Protein AF-A0A2Z5EKT7-F1 (afdb_monomer_lite)

Foldseek 3Di:
DDDDDDDDDDDDDDDDDDDDDDDDDDDDDDDDDPPVVVVVVVVVVCVVVVDDDDDPPDPPCPPVPDPLLSCLLVCVVVLCVVVVVPDLDQDDPVSLVVSCVVSVHDSVSNRVSSCCNSCVDPDPQQQQDDPVSPDGNVNPDDDPDDDPVVVVVVVVVVVVVVVLLVVLLVPDDPLLSVLQCQQPVDPHRDDLVVVCVVVVHDSVVSVVSPVVSVVSSVVSSVVVVVVPDDPVVVPDD

pLDDT: mean 71.63, std 21.2, range [29.28, 94.56]

Structure (mmCIF, N/CA/C/O backbone):
data_AF-A0A2Z5EKT7-F1
#
_entry.id   AF-A0A2Z5EKT7-F1
#
loop_
_atom_site.group_PDB
_atom_site.id
_atom_site.type_symbol
_atom_site.label_atom_id
_atom_site.label_alt_id
_atom_site.label_comp_id
_atom_site.label_asym_id
_atom_site.label_entity_id
_atom_site.label_seq_id
_atom_site.pdbx_PDB_ins_code
_atom_site.Cartn_x
_atom_site.Cartn_y
_atom_site.Cartn_z
_atom_site.occupancy
_atom_site.B_iso_or_equiv
_atom_site.auth_seq_id
_atom_site.auth_comp_id
_atom_site.auth_asym_id
_atom_site.auth_atom_id
_atom_site.pdbx_PDB_model_num
ATOM 1 N N . MET A 1 1 ? -60.872 -14.009 -12.672 1.00 36.66 1 MET A N 1
ATOM 2 C CA . MET A 1 1 ? -60.728 -13.284 -13.953 1.00 36.66 1 MET A CA 1
ATOM 3 C C . MET A 1 1 ? -60.310 -11.850 -13.651 1.00 36.66 1 MET A C 1
ATOM 5 O O . MET A 1 1 ? -60.837 -11.269 -12.715 1.00 36.66 1 MET A O 1
ATOM 9 N N . ARG A 1 2 ? -59.301 -11.373 -14.392 1.00 29.28 2 ARG A N 1
ATOM 10 C CA . ARG A 1 2 ? -58.733 -10.007 -14.492 1.00 29.28 2 ARG A CA 1
ATOM 11 C C . ARG A 1 2 ? -59.817 -8.910 -14.524 1.00 29.28 2 ARG A C 1
ATOM 13 O O . ARG A 1 2 ? -60.915 -9.211 -14.961 1.00 29.28 2 ARG A O 1
ATOM 20 N N . CYS A 1 3 ? -59.616 -7.633 -14.204 1.00 31.16 3 CYS A N 1
ATOM 21 C CA . CYS A 1 3 ? -58.498 -6.799 -13.753 1.00 31.16 3 CYS A CA 1
ATOM 22 C C . CYS A 1 3 ? -59.142 -5.471 -13.294 1.00 31.16 3 CYS A C 1
ATOM 24 O O . CYS A 1 3 ? -60.074 -4.999 -13.941 1.00 31.16 3 CYS A O 1
ATOM 26 N N . LEU A 1 4 ? -58.635 -4.863 -12.222 1.00 31.69 4 LEU A N 1
ATOM 27 C CA . LEU A 1 4 ? -58.894 -3.464 -11.871 1.00 31.69 4 LEU A CA 1
ATOM 28 C C . LEU A 1 4 ? -57.783 -2.604 -12.477 1.00 31.69 4 LEU A C 1
ATOM 30 O O . LEU A 1 4 ? -56.623 -2.932 -12.250 1.00 31.69 4 LEU A O 1
ATOM 34 N N . THR A 1 5 ? -58.129 -1.499 -13.141 1.00 36.97 5 THR A N 1
ATOM 35 C CA . THR A 1 5 ? -57.487 -0.192 -12.909 1.00 36.97 5 THR A CA 1
ATOM 36 C C . THR A 1 5 ? -58.349 0.967 -13.422 1.00 36.97 5 THR A C 1
ATOM 38 O O . THR A 1 5 ? -59.062 0.871 -14.417 1.00 36.97 5 THR A O 1
ATOM 41 N N . SER A 1 6 ? -58.276 2.039 -12.635 1.00 36.00 6 SER A N 1
ATOM 42 C CA . SER A 1 6 ? -59.064 3.274 -12.595 1.00 36.00 6 SER A CA 1
ATOM 43 C C . SER A 1 6 ? -58.645 4.318 -13.652 1.00 36.00 6 SER A C 1
ATOM 45 O O . SER A 1 6 ? -57.528 4.228 -14.166 1.00 36.00 6 SER A O 1
ATOM 47 N N . PRO A 1 7 ? -59.484 5.343 -13.932 1.00 41.62 7 PRO A N 1
ATOM 48 C CA . PR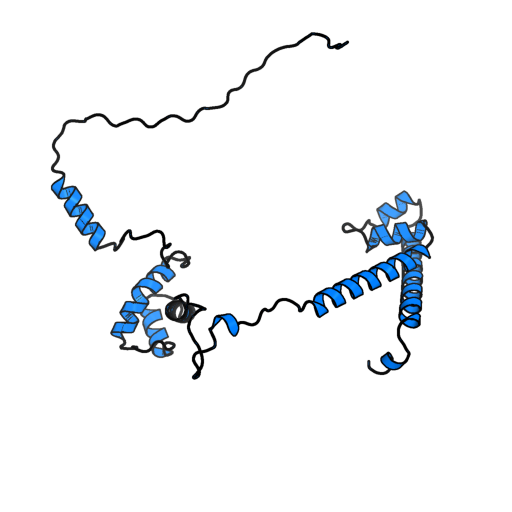O A 1 7 ? -59.204 6.422 -14.881 1.00 41.62 7 PRO A CA 1
ATOM 49 C C . PRO A 1 7 ? -58.764 7.747 -14.216 1.00 41.62 7 PRO A C 1
ATOM 51 O O . PRO A 1 7 ? -58.963 7.948 -13.021 1.00 41.62 7 PRO A O 1
ATOM 54 N N . GLY A 1 8 ? -58.263 8.670 -15.054 1.00 33.41 8 GLY A N 1
ATOM 55 C CA . GLY A 1 8 ? -58.126 10.119 -14.806 1.00 33.41 8 GLY A CA 1
ATOM 56 C C . GLY A 1 8 ? -56.784 10.539 -14.184 1.00 33.41 8 GLY A C 1
ATOM 57 O O . GLY A 1 8 ? -56.373 9.983 -13.181 1.00 33.41 8 GLY A O 1
ATOM 58 N N . GLY A 1 9 ? -56.002 11.496 -14.689 1.00 31.31 9 GLY A N 1
ATOM 59 C CA . GLY A 1 9 ? -56.183 12.484 -15.751 1.00 31.31 9 GLY A CA 1
ATOM 60 C C . GLY A 1 9 ? -55.802 13.870 -15.223 1.00 31.31 9 GLY A C 1
ATOM 61 O O . GLY A 1 9 ? -56.539 14.379 -14.396 1.00 31.31 9 GLY A O 1
ATOM 62 N N . THR A 1 10 ? -54.711 14.482 -15.714 1.00 33.66 10 THR A N 1
ATOM 63 C CA . THR A 1 10 ? -54.573 15.955 -15.840 1.00 33.66 10 THR A CA 1
ATOM 64 C C . THR A 1 10 ? -53.348 16.379 -16.671 1.00 33.66 10 THR A C 1
ATOM 66 O O . THR A 1 10 ? -52.210 16.114 -16.308 1.00 33.66 10 THR A O 1
ATOM 69 N N . SER A 1 11 ? -53.646 17.077 -17.773 1.00 33.34 11 SER A N 1
ATOM 70 C CA . SER A 1 11 ? -53.007 18.275 -18.355 1.00 33.34 11 SER A CA 1
ATOM 71 C C . SER A 1 11 ? -51.488 18.378 -18.626 1.00 33.34 11 SER A C 1
ATOM 73 O O . SER A 1 11 ? -50.688 18.700 -17.758 1.00 33.34 11 SER A O 1
ATOM 75 N N . GLN A 1 12 ? -51.166 18.280 -19.923 1.00 35.94 12 GLN A N 1
ATOM 76 C CA . GLN A 1 12 ? -50.323 19.162 -20.761 1.00 35.94 12 GLN A CA 1
ATOM 77 C C . GLN A 1 12 ? -49.275 20.098 -20.108 1.00 35.94 12 GLN A C 1
ATOM 79 O O . GLN A 1 12 ? -49.623 21.126 -19.529 1.00 35.94 12 GLN A O 1
ATOM 84 N N . ARG A 1 13 ? -47.998 19.910 -20.489 1.00 32.81 13 ARG A N 1
ATOM 85 C CA . ARG A 1 13 ? -47.231 20.940 -21.224 1.00 32.81 13 ARG A CA 1
ATOM 86 C C . ARG A 1 13 ? -46.063 20.345 -22.018 1.00 32.81 13 ARG A C 1
ATOM 88 O O . ARG A 1 13 ? -45.259 19.571 -21.520 1.00 32.81 13 ARG A O 1
ATOM 95 N N . MET A 1 14 ? -46.047 20.746 -23.280 1.00 32.06 14 MET A N 1
ATOM 96 C CA . MET A 1 14 ? -45.168 20.411 -24.397 1.00 32.06 14 MET A CA 1
ATOM 97 C C . MET A 1 14 ? -43.821 21.142 -24.268 1.00 32.06 14 MET A C 1
ATOM 99 O O . MET A 1 14 ? -43.836 22.329 -23.957 1.00 32.06 14 MET A O 1
ATOM 103 N N . LEU A 1 15 ? -42.696 20.492 -24.583 1.00 33.94 15 LEU A N 1
ATOM 104 C CA . LEU A 1 15 ? -41.494 21.143 -25.127 1.00 33.94 15 LEU A CA 1
ATOM 105 C C . LEU A 1 15 ? -40.657 20.112 -25.899 1.00 33.94 15 LEU A C 1
ATOM 107 O O . LEU A 1 15 ? -40.505 18.965 -25.491 1.00 33.94 15 LEU A O 1
ATOM 111 N N . SER A 1 16 ? -40.231 20.539 -27.082 1.00 35.12 16 SER A N 1
ATOM 112 C CA . SER A 1 16 ? -39.921 19.739 -28.258 1.00 35.12 16 SER A CA 1
ATOM 113 C C . SER A 1 16 ? -38.491 19.203 -28.315 1.00 35.12 16 SER A C 1
ATOM 115 O O . SER A 1 16 ? -37.518 19.888 -28.006 1.00 35.12 16 SER A O 1
ATOM 117 N N . VAL A 1 17 ? -38.390 17.978 -28.830 1.00 36.03 17 VAL A N 1
ATOM 118 C CA . VAL A 1 17 ? -37.178 17.356 -29.370 1.00 36.03 17 VAL A CA 1
ATOM 119 C C . VAL A 1 17 ? -36.874 18.007 -30.726 1.00 36.03 17 VAL A C 1
ATOM 121 O O . VAL A 1 17 ? -37.752 18.079 -31.587 1.00 36.03 17 VAL A O 1
ATOM 124 N N . ARG A 1 18 ? -35.654 18.524 -30.919 1.00 31.88 18 ARG A N 1
ATOM 125 C CA . ARG A 1 18 ? -35.203 19.075 -32.208 1.00 31.88 18 ARG A CA 1
ATOM 126 C C . ARG A 1 18 ? -34.647 17.954 -33.089 1.00 31.88 18 ARG A C 1
ATOM 128 O O . ARG A 1 18 ? -33.727 17.254 -32.681 1.00 31.88 18 ARG A O 1
ATOM 135 N N . HIS A 1 19 ? -35.214 17.830 -34.286 1.00 35.47 19 HIS A N 1
ATOM 136 C CA . HIS A 1 19 ? -34.723 17.018 -35.398 1.00 35.47 19 HIS A CA 1
ATOM 137 C C . HIS A 1 19 ? -33.499 17.656 -36.077 1.00 35.47 19 HIS A C 1
ATOM 139 O O . HIS A 1 19 ? -33.447 18.876 -36.249 1.00 35.47 19 HIS A O 1
ATOM 145 N N . GLU A 1 20 ? -32.553 16.815 -36.498 1.00 33.75 20 GLU A N 1
ATOM 146 C CA . GLU A 1 20 ? -31.474 17.152 -37.434 1.00 33.75 20 GLU A CA 1
ATOM 147 C C . GLU A 1 20 ? -32.026 17.464 -38.840 1.00 33.75 20 GLU A C 1
ATOM 149 O O . GLU A 1 20 ? -32.936 16.768 -39.299 1.00 33.75 20 GLU A O 1
ATOM 154 N N . PRO A 1 21 ? -31.478 18.458 -39.564 1.00 37.34 21 PRO A N 1
ATOM 155 C CA . PRO A 1 21 ? -31.798 18.673 -40.968 1.00 37.34 21 PRO A CA 1
ATOM 156 C C . PRO A 1 21 ? -30.830 17.938 -41.914 1.00 37.34 21 PRO A C 1
ATOM 158 O O . PRO A 1 21 ? -29.609 17.990 -41.777 1.00 37.34 21 PRO A O 1
ATOM 161 N N . SER A 1 22 ? -31.421 17.299 -42.922 1.00 38.78 22 SER A N 1
ATOM 162 C CA . SER A 1 22 ? -30.802 16.647 -44.082 1.00 38.78 22 SER A CA 1
ATOM 163 C C . SER A 1 22 ? -30.063 17.618 -45.031 1.00 38.78 22 SER A C 1
ATOM 165 O O . SER A 1 22 ? -30.405 18.802 -45.083 1.00 38.78 22 SER A O 1
ATOM 167 N N . PRO A 1 23 ? -29.080 17.141 -45.826 1.00 36.94 23 PRO A N 1
ATOM 168 C CA . PRO A 1 23 ? -28.192 18.003 -46.602 1.00 36.94 23 PRO A CA 1
ATOM 169 C C . PRO A 1 23 ? -28.819 18.484 -47.920 1.00 36.94 23 PRO A C 1
ATOM 171 O O . PRO A 1 23 ? -29.394 17.715 -48.688 1.00 36.94 23 PRO A O 1
ATOM 174 N N . ILE A 1 24 ? -28.656 19.779 -48.189 1.00 35.66 24 ILE A N 1
ATOM 175 C CA . ILE A 1 24 ? -29.098 20.477 -49.401 1.00 35.66 24 ILE A CA 1
ATOM 176 C C . ILE A 1 24 ? -28.070 20.257 -50.522 1.00 35.66 24 ILE A C 1
ATOM 178 O O . ILE A 1 24 ? -26.879 20.509 -50.340 1.00 35.66 24 ILE A O 1
ATOM 182 N N . SER A 1 25 ? -28.528 19.824 -51.699 1.00 36.03 25 SER A N 1
ATOM 183 C CA . SER A 1 25 ? -27.723 19.767 -52.927 1.00 36.03 25 SER A CA 1
ATOM 184 C C . SER A 1 25 ? -27.541 21.170 -53.530 1.00 36.03 25 SER A C 1
ATOM 186 O O . SER A 1 25 ? -28.531 21.893 -53.661 1.00 36.03 25 SER A O 1
ATOM 188 N N . PRO A 1 26 ? -26.330 21.581 -53.952 1.00 36.72 26 PRO A N 1
ATOM 189 C CA . PRO A 1 26 ? -26.146 22.893 -54.556 1.00 36.72 26 PRO A CA 1
ATOM 190 C C . PRO A 1 26 ? -26.523 22.874 -56.042 1.00 36.72 26 PRO A C 1
ATOM 192 O O . PRO A 1 26 ? -25.887 22.222 -56.871 1.00 36.72 26 PRO A O 1
ATOM 195 N N . GLY A 1 27 ? -27.567 23.636 -56.364 1.00 34.53 27 GLY A N 1
ATOM 196 C CA . GLY A 1 27 ? -27.924 24.031 -57.717 1.00 34.53 27 GLY A CA 1
ATOM 197 C C . GLY A 1 27 ? -26.967 25.083 -58.288 1.00 34.53 27 GLY A C 1
ATOM 198 O O . GLY A 1 27 ? -26.607 26.057 -57.635 1.00 34.53 27 GLY A O 1
ATOM 199 N N . GLN A 1 28 ? -26.567 24.813 -59.528 1.00 41.16 28 GLN A N 1
ATOM 200 C CA . GLN A 1 28 ? -26.171 25.699 -60.626 1.00 41.16 28 GLN A CA 1
ATOM 201 C C . GLN A 1 28 ? -26.081 27.209 -60.317 1.00 41.16 28 GLN A C 1
ATOM 203 O O . GLN A 1 28 ? -27.088 27.889 -60.144 1.00 41.16 28 GLN A O 1
ATOM 208 N N . SER A 1 29 ? -24.865 27.761 -60.411 1.00 32.44 29 SER A N 1
ATOM 209 C CA . SER A 1 29 ? -24.672 29.167 -60.776 1.00 32.44 29 SER A CA 1
ATOM 210 C C . SER A 1 29 ? -23.743 29.270 -61.987 1.00 32.44 29 SER A C 1
ATOM 212 O O . SER A 1 29 ? -22.697 28.629 -62.082 1.00 32.44 29 SER A O 1
ATOM 214 N N . SER A 1 30 ? -24.205 30.038 -62.965 1.00 42.78 30 SER A N 1
ATOM 215 C CA . SER A 1 30 ? -23.686 30.169 -64.318 1.00 42.78 30 SER A CA 1
ATOM 216 C C . SER A 1 30 ? -22.735 31.363 -64.435 1.00 42.78 30 SER A C 1
ATOM 218 O O . SER A 1 30 ? -23.195 32.474 -64.691 1.00 42.78 30 SER A O 1
ATOM 220 N N . ARG A 1 31 ? -21.419 31.152 -64.283 1.00 33.22 31 ARG A N 1
ATOM 221 C CA . ARG A 1 31 ? -20.353 32.026 -64.830 1.00 33.22 31 ARG A CA 1
ATOM 222 C C . ARG A 1 31 ? -19.090 31.194 -65.114 1.00 33.22 31 ARG A C 1
ATOM 224 O O . ARG A 1 31 ? -18.592 30.552 -64.191 1.00 33.22 31 ARG A O 1
ATOM 231 N N . PRO A 1 32 ? -18.532 31.189 -66.340 1.00 42.25 32 PRO A N 1
ATOM 232 C CA . PRO A 1 32 ? -17.354 30.388 -66.649 1.00 42.25 32 PRO A CA 1
ATOM 233 C C . PRO A 1 32 ? -16.091 31.154 -66.241 1.00 42.25 32 PRO A C 1
ATOM 235 O O . PRO A 1 32 ? -15.509 31.886 -67.037 1.00 42.25 32 PRO A O 1
ATOM 238 N N . VAL A 1 33 ? -15.644 31.001 -64.993 1.00 47.09 33 VAL A N 1
ATOM 239 C CA . VAL A 1 33 ? -14.289 31.420 -64.604 1.00 47.09 33 VAL A CA 1
ATOM 240 C C . VAL A 1 33 ? -13.387 30.193 -64.691 1.00 47.09 33 VAL A C 1
ATOM 242 O O . VAL A 1 33 ? -13.612 29.193 -64.014 1.00 47.09 33 VAL A O 1
ATOM 245 N N . ARG A 1 34 ? -12.404 30.261 -65.597 1.00 49.34 34 ARG A N 1
ATOM 246 C CA . ARG A 1 34 ? -11.403 29.231 -65.924 1.00 49.34 34 ARG A CA 1
ATOM 247 C C . ARG A 1 34 ? -10.911 28.465 -64.682 1.00 49.34 34 ARG A C 1
ATOM 249 O O . ARG A 1 34 ? -10.004 28.914 -63.986 1.00 49.34 34 ARG A O 1
ATOM 256 N N . GLN A 1 35 ? -11.452 27.263 -64.470 1.00 45.38 35 GLN A N 1
ATOM 257 C CA . GLN A 1 35 ? -11.068 26.334 -63.395 1.00 45.38 35 GLN A CA 1
ATOM 258 C C . GLN A 1 35 ? -9.610 25.840 -63.500 1.00 45.38 35 GLN A C 1
ATOM 260 O O . GLN A 1 35 ? -9.067 25.298 -62.541 1.00 45.38 35 GLN A O 1
ATOM 265 N N . SER A 1 36 ? -8.930 26.064 -64.628 1.00 53.34 36 SER A N 1
ATOM 266 C CA . SER A 1 36 ? -7.558 25.592 -64.836 1.00 53.34 36 SER A CA 1
ATOM 267 C C . SER A 1 36 ? -6.525 26.311 -63.965 1.00 53.34 36 SER A C 1
ATOM 269 O O . SER A 1 36 ? -5.610 25.664 -63.464 1.00 53.34 36 SER A O 1
ATOM 271 N N . ALA A 1 37 ? -6.670 27.618 -63.726 1.00 50.19 37 ALA A N 1
ATOM 272 C CA . ALA A 1 37 ? -5.695 28.373 -62.937 1.00 50.19 37 ALA A CA 1
ATOM 273 C C . ALA A 1 37 ? -5.787 28.039 -61.443 1.00 50.19 37 ALA A C 1
ATOM 275 O O . ALA A 1 37 ? -4.761 27.901 -60.784 1.00 50.19 37 ALA A O 1
ATOM 276 N N . PHE A 1 38 ? -7.003 27.841 -60.924 1.00 50.12 38 PHE A N 1
ATOM 277 C CA . PHE A 1 38 ? -7.202 27.489 -59.520 1.00 50.12 38 PHE A CA 1
ATOM 278 C C . PHE A 1 38 ? -6.733 26.059 -59.235 1.00 50.12 38 PHE A C 1
ATOM 280 O O . PHE A 1 38 ? -6.017 25.849 -58.265 1.00 50.12 38 PHE A O 1
ATOM 287 N N . CYS A 1 39 ? -7.024 25.092 -60.116 1.00 52.72 39 CYS A N 1
ATOM 288 C CA . CYS A 1 39 ? -6.527 23.721 -59.971 1.00 52.72 39 CYS A CA 1
ATOM 289 C C . CYS A 1 39 ? -5.000 23.619 -60.113 1.00 52.72 39 CYS A C 1
ATOM 291 O O . CYS A 1 39 ? -4.373 22.864 -59.373 1.00 52.72 39 CYS A O 1
ATOM 293 N N . LEU A 1 40 ? -4.380 24.385 -61.019 1.00 54.03 40 LEU A N 1
ATOM 294 C CA . LEU A 1 40 ? -2.919 24.417 -61.155 1.00 54.03 40 LEU A CA 1
ATOM 295 C C . LEU A 1 40 ? -2.246 25.145 -59.982 1.00 54.03 40 LEU A C 1
ATOM 297 O O . LEU A 1 40 ? -1.221 24.669 -59.498 1.00 54.03 40 LEU A O 1
ATOM 301 N N . ALA A 1 41 ? -2.840 26.227 -59.470 1.00 53.53 41 ALA A N 1
ATOM 302 C CA . ALA A 1 41 ? -2.365 26.907 -58.265 1.00 53.53 41 ALA A CA 1
ATOM 303 C C . ALA A 1 41 ? -2.487 26.009 -57.025 1.00 53.53 41 ALA A C 1
ATOM 305 O O . ALA A 1 41 ? -1.563 25.953 -56.218 1.00 53.53 41 ALA A O 1
ATOM 306 N N . TRP A 1 42 ? -3.570 25.234 -56.909 1.00 48.09 42 TRP A N 1
ATOM 307 C CA . TRP A 1 42 ? -3.734 24.251 -55.836 1.00 48.09 42 TRP A CA 1
ATOM 308 C C . TRP A 1 42 ? -2.735 23.094 -55.951 1.00 48.09 42 TRP A C 1
ATOM 310 O O . TRP A 1 42 ? -2.175 22.665 -54.947 1.00 48.09 42 TRP A O 1
ATOM 320 N N . ARG A 1 43 ? -2.442 22.626 -57.172 1.00 50.94 43 ARG A N 1
ATOM 321 C CA . ARG A 1 43 ? -1.432 21.584 -57.413 1.00 50.94 43 ARG A CA 1
ATOM 322 C C . ARG A 1 43 ? -0.020 22.080 -57.087 1.00 50.94 43 ARG A C 1
ATOM 324 O O . ARG A 1 43 ? 0.738 21.360 -56.447 1.00 50.94 43 ARG A O 1
ATOM 331 N N . ALA A 1 44 ? 0.317 23.316 -57.455 1.00 51.12 44 ALA A N 1
ATOM 332 C CA . ALA A 1 44 ? 1.599 23.937 -57.120 1.00 51.12 44 ALA A CA 1
ATOM 333 C C . ALA A 1 44 ? 1.752 24.184 -55.607 1.00 51.12 44 ALA A C 1
ATOM 335 O O . ALA A 1 44 ? 2.819 23.932 -55.048 1.00 51.12 44 ALA A O 1
ATOM 336 N N . LEU A 1 45 ? 0.675 24.592 -54.924 1.00 45.34 45 LEU A N 1
ATOM 337 C CA . LEU A 1 45 ? 0.669 24.766 -53.471 1.00 45.34 45 LEU A CA 1
ATOM 338 C C . LEU A 1 45 ? 0.808 23.416 -52.742 1.00 45.34 45 LEU A C 1
ATOM 340 O O . LEU A 1 45 ? 1.599 23.308 -51.808 1.00 45.34 45 LEU A O 1
ATOM 344 N N . ALA A 1 46 ? 0.151 22.360 -53.233 1.00 41.44 46 ALA A N 1
ATOM 345 C CA . ALA A 1 46 ? 0.253 21.002 -52.692 1.00 41.44 46 ALA A CA 1
ATOM 346 C C . ALA A 1 46 ? 1.646 20.360 -52.864 1.00 41.44 46 ALA A C 1
ATOM 348 O O . ALA A 1 46 ? 2.028 19.508 -52.066 1.00 41.44 46 ALA A O 1
ATOM 349 N N . HIS A 1 47 ? 2.437 20.777 -53.859 1.00 47.88 47 HIS A N 1
ATOM 350 C CA . HIS A 1 47 ? 3.834 20.341 -53.982 1.00 47.88 47 HIS A CA 1
ATOM 351 C C . HIS A 1 47 ? 4.786 21.078 -53.021 1.00 47.88 47 HIS A C 1
ATOM 353 O O . HIS A 1 47 ? 5.813 20.514 -52.648 1.00 47.88 47 HIS A O 1
ATOM 359 N N . HIS A 1 48 ? 4.452 22.297 -52.575 1.00 45.78 48 HIS A N 1
ATOM 360 C CA . HIS A 1 48 ? 5.261 23.054 -51.606 1.00 45.78 48 HIS A CA 1
ATOM 361 C C . HIS A 1 48 ? 4.891 22.732 -50.145 1.00 45.78 48 HIS A C 1
ATOM 363 O O . HIS A 1 48 ? 5.727 22.814 -49.243 1.00 45.78 48 HIS A O 1
ATOM 369 N N . THR A 1 49 ? 3.649 22.321 -49.891 1.00 43.34 49 THR A N 1
ATOM 370 C CA . THR A 1 49 ? 3.202 21.765 -48.610 1.00 43.34 49 THR A CA 1
ATOM 371 C C . THR A 1 49 ? 2.931 20.280 -48.809 1.00 43.34 49 THR A C 1
ATOM 373 O O . THR A 1 49 ? 1.819 19.921 -49.175 1.00 43.34 49 THR A O 1
ATOM 376 N N . GLY A 1 50 ? 3.942 19.424 -48.629 1.00 40.94 50 GLY A N 1
ATOM 377 C CA . GLY A 1 50 ? 3.862 17.971 -48.843 1.00 40.94 50 GLY A CA 1
ATOM 378 C C . GLY A 1 50 ? 2.822 17.258 -47.968 1.00 40.94 50 GLY A C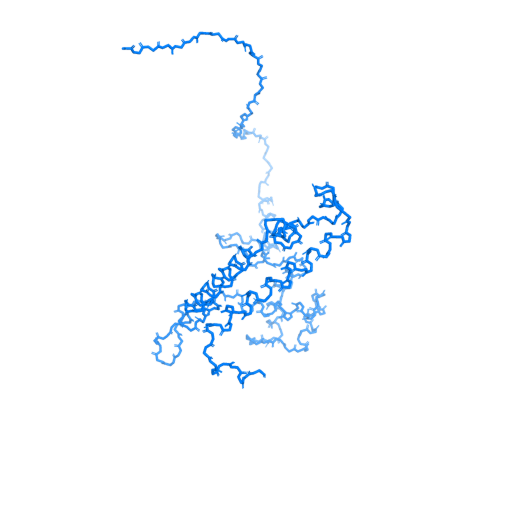 1
ATOM 379 O O . GLY A 1 50 ? 3.170 16.546 -47.032 1.00 40.94 50 GLY A O 1
ATOM 380 N N . ALA A 1 51 ? 1.543 17.435 -48.280 1.00 40.22 51 ALA A N 1
ATOM 381 C CA . ALA A 1 51 ? 0.414 16.747 -47.682 1.00 40.22 51 ALA A CA 1
ATOM 382 C C . ALA A 1 51 ? -0.005 15.614 -48.624 1.00 40.22 51 ALA A C 1
ATOM 384 O O . ALA A 1 51 ? -0.941 15.735 -49.412 1.00 40.22 51 ALA A O 1
ATOM 385 N N . GLN A 1 52 ? 0.732 14.504 -48.562 1.00 42.69 52 GLN A N 1
ATOM 386 C CA . GLN A 1 52 ? 0.272 13.234 -49.112 1.00 42.69 52 GLN A CA 1
ATOM 387 C C . GLN A 1 52 ? -0.793 12.665 -48.169 1.00 42.69 52 GLN A C 1
ATOM 389 O O . GLN A 1 52 ? -0.493 12.228 -47.061 1.00 42.69 52 GLN A O 1
ATOM 394 N N . PHE A 1 53 ? -2.047 12.696 -48.612 1.00 38.69 53 PHE A N 1
ATOM 395 C CA . PHE A 1 53 ? -3.122 11.888 -48.046 1.00 38.69 53 PHE A CA 1
ATOM 396 C C . PHE A 1 53 ? -2.899 10.432 -48.484 1.00 38.69 53 PHE A C 1
ATOM 398 O O . PHE A 1 53 ? -3.128 10.102 -49.645 1.00 38.69 53 PHE A O 1
ATOM 405 N N . PHE A 1 54 ? -2.431 9.573 -47.577 1.00 32.84 54 PHE A N 1
ATOM 406 C CA . PHE A 1 54 ? -2.365 8.120 -47.771 1.00 32.84 54 PHE A CA 1
ATOM 407 C C . PHE A 1 54 ? -2.660 7.396 -46.439 1.00 32.84 54 PHE A C 1
ATOM 409 O O . PHE A 1 54 ? -1.878 7.498 -45.500 1.00 32.84 54 PHE A O 1
ATOM 416 N N . GLY A 1 55 ? -3.771 6.645 -46.393 1.00 37.84 55 GLY A N 1
ATOM 417 C CA . GLY A 1 55 ? -4.019 5.521 -45.468 1.00 37.84 55 GLY A CA 1
ATOM 418 C C . GLY A 1 55 ? -4.579 5.812 -44.055 1.00 37.84 55 GLY A C 1
ATOM 419 O O . GLY A 1 55 ? -4.432 6.918 -43.544 1.00 37.84 55 GLY A O 1
ATOM 420 N N . PRO A 1 56 ? -5.203 4.805 -43.392 1.00 43.91 56 PRO A N 1
ATOM 421 C CA . PRO A 1 56 ? -5.732 4.895 -42.021 1.00 43.91 56 PRO A CA 1
ATOM 422 C C . PRO A 1 56 ? -4.646 4.827 -40.931 1.00 43.91 56 PRO A C 1
ATOM 424 O O . PRO A 1 56 ? -4.950 4.824 -39.740 1.00 43.91 56 PRO A O 1
ATOM 427 N N . THR A 1 57 ? -3.369 4.786 -41.309 1.00 47.00 57 THR A N 1
ATOM 428 C CA . THR A 1 57 ? -2.250 4.909 -40.377 1.00 47.00 57 THR A CA 1
ATOM 429 C C . THR A 1 57 ? -2.082 6.378 -40.017 1.00 47.00 57 THR A C 1
ATOM 431 O O . THR A 1 57 ? -1.602 7.178 -40.823 1.00 47.00 57 THR A O 1
ATOM 434 N N . ALA A 1 58 ? -2.515 6.739 -38.812 1.00 45.41 58 ALA A N 1
ATOM 435 C CA . ALA A 1 58 ? -2.322 8.059 -38.234 1.00 45.41 58 ALA A CA 1
ATOM 436 C C . ALA A 1 58 ? -0.882 8.567 -38.495 1.00 45.41 58 ALA A C 1
ATOM 438 O O . ALA A 1 58 ? 0.081 7.837 -38.240 1.00 45.41 58 ALA A O 1
ATOM 439 N N . PRO A 1 59 ? -0.696 9.794 -39.015 1.00 56.91 59 PRO A N 1
ATOM 440 C CA . PRO A 1 59 ? 0.635 10.302 -39.293 1.00 56.91 59 PRO A CA 1
ATOM 441 C C . PRO A 1 59 ? 1.502 10.339 -38.030 1.00 56.91 59 PRO A C 1
ATOM 443 O O . PRO A 1 59 ? 1.141 10.962 -37.031 1.00 56.91 59 PRO A O 1
ATOM 446 N N . ARG A 1 60 ? 2.703 9.760 -38.106 1.00 55.19 60 ARG A N 1
ATOM 447 C CA . ARG A 1 60 ? 3.693 9.672 -37.013 1.00 55.19 60 ARG A CA 1
ATOM 448 C C . ARG A 1 60 ? 4.083 11.017 -36.367 1.00 55.19 60 ARG A C 1
ATOM 450 O O . ARG A 1 60 ? 4.720 11.050 -35.321 1.00 55.19 60 ARG A O 1
ATOM 457 N N . TRP A 1 61 ? 3.679 12.148 -36.944 1.00 52.72 61 TRP A N 1
ATOM 458 C CA . TRP A 1 61 ? 3.866 13.475 -36.356 1.00 52.72 61 TRP A CA 1
ATOM 459 C C . TRP A 1 61 ? 2.843 13.841 -35.263 1.00 52.72 61 TRP A C 1
ATOM 461 O O . TRP A 1 61 ? 3.028 14.875 -34.620 1.00 52.72 61 TRP A O 1
ATOM 471 N N . ILE A 1 62 ? 1.792 13.041 -35.019 1.00 55.31 62 ILE A N 1
ATOM 472 C CA . ILE A 1 62 ? 0.757 13.348 -34.006 1.00 55.31 62 ILE A CA 1
ATOM 473 C C . ILE A 1 62 ? 1.334 13.422 -32.576 1.00 55.31 62 ILE A C 1
ATOM 475 O O . ILE A 1 62 ? 0.818 14.178 -31.758 1.00 55.31 62 ILE A O 1
ATOM 479 N N . TRP A 1 63 ? 2.460 12.761 -32.284 1.00 51.56 63 TRP A N 1
ATOM 480 C CA . TRP A 1 63 ? 3.139 12.856 -30.979 1.00 51.56 63 TRP A CA 1
ATOM 481 C C . TRP A 1 63 ? 4.067 14.075 -30.817 1.00 51.56 63 TRP A C 1
ATOM 483 O O . TRP A 1 63 ? 4.613 14.285 -29.735 1.00 51.56 63 TRP A O 1
ATOM 493 N N . ALA A 1 64 ? 4.267 14.889 -31.861 1.00 59.91 64 ALA A N 1
ATOM 494 C CA . ALA A 1 64 ? 5.019 16.140 -31.759 1.00 59.91 64 ALA A CA 1
ATOM 495 C C . ALA A 1 64 ? 4.082 17.266 -31.291 1.00 59.91 64 ALA A C 1
ATOM 497 O O . ALA A 1 64 ? 3.327 17.843 -32.082 1.00 59.91 64 ALA A O 1
ATOM 498 N N . ALA A 1 65 ? 4.140 17.566 -29.992 1.00 63.69 65 ALA A N 1
ATOM 499 C CA . ALA A 1 65 ? 3.268 18.527 -29.321 1.00 63.69 65 ALA A CA 1
ATOM 500 C C . ALA A 1 65 ? 3.515 19.980 -29.768 1.00 63.69 65 ALA A C 1
ATOM 502 O O . ALA A 1 65 ? 2.607 20.805 -29.700 1.00 63.69 65 ALA A O 1
ATOM 503 N N . THR A 1 66 ? 4.719 20.306 -30.261 1.00 77.31 66 THR A N 1
ATOM 504 C CA . THR A 1 66 ? 5.095 21.679 -30.646 1.00 77.31 66 THR A CA 1
ATOM 505 C C . THR A 1 66 ? 5.486 21.813 -32.121 1.00 77.31 66 THR A C 1
ATOM 507 O O . THR A 1 66 ? 5.969 20.879 -32.767 1.00 77.31 66 THR A O 1
ATOM 510 N N . ALA A 1 67 ? 5.313 23.016 -32.680 1.00 75.81 67 ALA A N 1
ATOM 511 C CA . ALA A 1 67 ? 5.711 23.325 -34.057 1.00 75.81 67 ALA A CA 1
ATOM 512 C C . ALA A 1 67 ? 7.225 23.140 -34.294 1.00 75.81 67 ALA A C 1
ATOM 514 O O . ALA A 1 67 ? 7.634 22.721 -35.378 1.00 75.81 67 ALA A O 1
ATOM 515 N N . ALA A 1 68 ? 8.046 23.398 -33.270 1.00 76.56 68 ALA A N 1
ATOM 516 C CA . ALA A 1 68 ? 9.488 23.170 -33.294 1.00 76.56 68 ALA A CA 1
ATOM 517 C C . ALA A 1 68 ? 9.831 21.673 -33.393 1.00 76.56 68 ALA A C 1
ATOM 519 O O . ALA A 1 68 ? 10.646 21.288 -34.227 1.00 76.56 68 ALA A O 1
ATOM 520 N N . GLN A 1 69 ? 9.135 20.811 -32.643 1.00 77.75 69 GLN A N 1
ATOM 521 C CA . GLN A 1 69 ? 9.312 19.356 -32.715 1.00 77.75 69 GLN A CA 1
ATOM 522 C C . GLN A 1 69 ? 8.903 18.779 -34.074 1.00 77.75 69 GLN A C 1
ATOM 524 O O . GLN A 1 69 ? 9.581 17.893 -34.587 1.00 77.75 69 GLN A O 1
ATOM 529 N N . LYS A 1 70 ? 7.833 19.298 -34.695 1.00 77.94 70 LYS A N 1
ATOM 530 C CA . LYS A 1 70 ? 7.437 18.887 -36.054 1.00 77.94 70 LYS A CA 1
ATOM 531 C C . LYS A 1 70 ? 8.509 19.257 -37.079 1.00 77.94 70 LYS A C 1
ATOM 533 O O . LYS A 1 70 ? 8.897 18.417 -37.885 1.00 77.94 70 LYS A O 1
ATOM 538 N N . ARG A 1 71 ? 9.032 20.487 -37.021 1.00 80.38 71 ARG A N 1
ATOM 539 C CA . ARG A 1 71 ? 10.141 20.933 -37.886 1.00 80.38 71 ARG A CA 1
ATOM 540 C C . ARG A 1 71 ? 11.397 20.094 -37.672 1.00 80.38 71 ARG A C 1
ATOM 542 O O . ARG A 1 71 ? 12.007 19.677 -38.650 1.00 80.38 71 ARG A O 1
ATOM 549 N N . LEU A 1 72 ? 11.733 19.804 -36.415 1.00 83.81 72 LEU A N 1
ATOM 550 C CA . LEU A 1 72 ? 12.841 18.929 -36.054 1.00 83.81 72 LEU A CA 1
ATOM 551 C C . LEU A 1 72 ? 12.658 17.536 -36.660 1.00 83.81 72 LEU A C 1
ATOM 553 O O . LEU A 1 72 ? 13.549 17.065 -37.345 1.00 83.81 72 LEU A O 1
ATOM 557 N N . PHE A 1 73 ? 11.491 16.913 -36.515 1.00 79.25 73 PHE A N 1
ATOM 558 C CA . PHE A 1 73 ? 11.226 15.584 -37.068 1.00 79.25 73 PHE A CA 1
ATOM 559 C C . PHE A 1 73 ? 11.397 15.509 -38.598 1.00 79.25 73 PHE A C 1
ATOM 561 O O . PHE A 1 73 ? 12.057 14.602 -39.106 1.00 79.25 73 PHE A O 1
ATOM 568 N N . PHE A 1 74 ? 10.840 16.471 -39.347 1.00 78.38 74 PHE A N 1
ATOM 569 C CA . PHE A 1 74 ? 10.930 16.471 -40.814 1.00 78.38 74 PHE A CA 1
ATOM 570 C C . PHE A 1 74 ? 12.328 16.836 -41.332 1.00 78.38 74 PHE A C 1
ATOM 572 O O . PHE A 1 74 ? 12.783 16.265 -42.325 1.00 78.38 74 PHE A O 1
ATOM 579 N N . ASN A 1 75 ? 13.027 17.757 -40.662 1.00 81.88 75 ASN A N 1
ATOM 580 C CA . ASN A 1 75 ? 14.321 18.257 -41.131 1.00 81.88 75 ASN A CA 1
ATOM 581 C C . ASN A 1 75 ? 15.514 17.449 -40.607 1.00 81.88 75 ASN A C 1
ATOM 583 O O . ASN A 1 75 ? 16.532 17.379 -41.293 1.00 81.88 75 ASN A O 1
ATOM 587 N N . LEU A 1 76 ? 15.405 16.787 -39.450 1.00 80.69 76 LEU A N 1
ATOM 588 C CA . LEU A 1 76 ? 16.512 16.038 -38.844 1.00 80.69 76 LEU A CA 1
ATOM 589 C C . LEU A 1 76 ? 16.996 14.898 -39.747 1.00 80.69 76 LEU A C 1
ATOM 591 O O . LEU A 1 76 ? 18.200 14.702 -39.865 1.00 80.69 76 LEU A O 1
ATOM 595 N N . ARG A 1 77 ? 16.101 14.219 -40.483 1.00 76.31 77 ARG A N 1
ATOM 596 C CA . ARG A 1 77 ? 16.503 13.191 -41.468 1.00 76.31 77 ARG A CA 1
ATOM 597 C C . ARG A 1 77 ? 17.311 13.781 -42.627 1.00 76.31 77 ARG A C 1
ATOM 599 O O . ARG A 1 77 ? 18.275 13.175 -43.084 1.00 76.31 77 ARG A O 1
ATOM 606 N N . ARG A 1 78 ? 16.933 14.974 -43.095 1.00 77.94 78 ARG A N 1
ATOM 607 C CA . ARG A 1 78 ? 17.621 15.671 -44.190 1.00 77.94 78 ARG A CA 1
ATOM 608 C C . ARG A 1 78 ? 19.005 16.163 -43.760 1.00 77.94 78 ARG A C 1
ATOM 610 O O . ARG A 1 78 ? 19.954 16.008 -44.522 1.00 77.94 78 ARG A O 1
ATOM 617 N N . ILE A 1 79 ? 19.111 16.709 -42.549 1.00 78.75 79 ILE A N 1
ATOM 618 C CA . ILE A 1 79 ? 20.363 17.234 -41.983 1.00 78.75 79 ILE A CA 1
ATOM 619 C C . ILE A 1 79 ? 21.315 16.090 -41.588 1.00 78.75 79 ILE A C 1
ATOM 621 O O . ILE A 1 79 ? 22.515 16.166 -41.831 1.00 78.75 79 ILE A O 1
ATOM 625 N N . LYS A 1 80 ? 20.799 14.970 -41.066 1.00 74.12 80 LYS A N 1
ATOM 626 C CA . LYS A 1 80 ? 21.603 13.762 -40.804 1.00 74.12 80 LYS A CA 1
ATOM 627 C C . LYS A 1 80 ? 22.257 13.234 -42.091 1.00 74.12 80 LYS A C 1
ATOM 629 O O . LYS A 1 80 ? 23.455 12.948 -42.103 1.00 74.12 80 LYS A O 1
ATOM 634 N N . ASN A 1 81 ? 21.498 13.203 -43.192 1.00 73.75 81 ASN A N 1
ATOM 635 C CA . ASN A 1 81 ? 22.001 12.787 -44.504 1.00 73.75 81 ASN A CA 1
ATOM 636 C C . ASN A 1 81 ? 23.067 13.744 -45.070 1.00 73.75 81 ASN A C 1
ATOM 638 O O . ASN A 1 81 ? 24.030 13.281 -45.680 1.00 73.75 81 ASN A O 1
ATOM 642 N N . SER A 1 82 ? 22.939 15.064 -44.872 1.00 74.25 82 SER A N 1
ATOM 643 C CA . SER A 1 82 ? 23.958 16.027 -45.328 1.00 74.25 82 SER A CA 1
ATOM 644 C C . SER A 1 82 ? 25.251 15.944 -44.512 1.00 74.25 82 SER A C 1
ATOM 646 O O . SER A 1 82 ? 26.337 16.126 -45.060 1.00 74.25 82 SER A O 1
ATOM 648 N N . LEU A 1 83 ? 25.148 15.603 -43.225 1.00 68.62 83 LEU A N 1
ATOM 649 C CA . LEU A 1 83 ? 26.281 15.409 -42.318 1.00 68.62 83 LEU A CA 1
ATOM 650 C C . LEU A 1 83 ? 27.005 14.063 -42.507 1.00 68.62 83 LEU A C 1
ATOM 652 O O . LEU A 1 83 ? 27.948 13.791 -41.766 1.00 68.62 83 LEU A O 1
ATOM 656 N N . LYS A 1 84 ? 26.589 13.227 -43.476 1.00 63.41 84 LYS A N 1
ATOM 657 C CA . LYS A 1 84 ? 27.116 11.866 -43.708 1.00 63.41 84 LYS A CA 1
ATOM 658 C C . LYS A 1 84 ? 27.141 10.999 -42.438 1.00 63.41 84 LYS A C 1
ATOM 660 O O . LYS A 1 84 ? 27.946 10.078 -42.331 1.00 63.41 84 LYS A O 1
ATOM 665 N N . ALA A 1 85 ? 26.257 11.277 -41.481 1.00 61.81 85 ALA A N 1
ATOM 666 C CA . ALA A 1 85 ? 26.029 10.417 -40.330 1.00 61.81 85 ALA A CA 1
ATOM 667 C C . ALA A 1 85 ? 25.106 9.279 -40.786 1.00 61.81 85 ALA A C 1
ATOM 669 O O . ALA A 1 85 ? 23.896 9.326 -40.578 1.00 61.81 85 ALA A O 1
ATOM 670 N N . TYR A 1 86 ? 25.672 8.323 -41.525 1.00 54.72 86 TYR A N 1
ATOM 671 C CA . TYR A 1 86 ? 24.927 7.223 -42.142 1.00 54.72 86 TYR A CA 1
ATOM 672 C C . TYR A 1 86 ? 24.464 6.166 -41.141 1.00 54.72 86 TYR A C 1
ATOM 674 O O . TYR A 1 86 ? 23.555 5.404 -41.453 1.00 54.72 86 TYR A O 1
ATOM 682 N N . ASP A 1 87 ? 25.041 6.148 -39.944 1.00 56.81 87 ASP A N 1
ATOM 683 C CA . ASP A 1 87 ? 24.774 5.098 -38.975 1.00 56.81 87 ASP A CA 1
ATOM 684 C C . ASP A 1 87 ? 23.490 5.373 -38.184 1.00 56.81 87 ASP A C 1
ATOM 686 O O . ASP A 1 87 ? 23.198 6.504 -37.779 1.00 56.81 87 ASP A O 1
ATOM 690 N N . ASP A 1 88 ? 22.725 4.317 -37.913 1.00 58.94 88 ASP A N 1
ATOM 691 C CA . ASP A 1 88 ? 21.615 4.280 -36.948 1.00 58.94 88 ASP A CA 1
ATOM 692 C C . ASP A 1 88 ? 22.118 4.323 -35.491 1.00 58.94 88 ASP A C 1
ATOM 694 O O . ASP A 1 88 ? 21.574 3.692 -34.588 1.00 58.94 88 ASP A O 1
ATOM 698 N N . THR A 1 89 ? 23.192 5.078 -35.265 1.00 64.25 89 THR A N 1
ATOM 699 C CA . THR A 1 89 ? 23.800 5.337 -33.966 1.00 64.25 89 THR A CA 1
ATOM 700 C C . THR A 1 89 ? 23.446 6.737 -33.472 1.00 64.25 89 THR A C 1
ATOM 702 O O . THR A 1 89 ? 22.994 7.618 -34.216 1.00 64.25 89 THR A O 1
ATOM 705 N N . ASP A 1 90 ? 23.604 6.935 -32.165 1.00 69.94 90 ASP A N 1
ATOM 706 C CA . ASP A 1 90 ? 23.386 8.233 -31.540 1.00 69.94 90 ASP A CA 1
ATOM 707 C C . ASP A 1 90 ? 24.328 9.301 -32.131 1.00 69.94 90 ASP A C 1
ATOM 709 O O . ASP A 1 90 ? 25.509 9.058 -32.379 1.00 69.94 90 ASP A O 1
ATOM 713 N N . LEU A 1 91 ? 23.787 10.505 -32.352 1.00 75.25 91 LEU A N 1
ATOM 714 C CA . LEU A 1 91 ? 24.540 11.652 -32.867 1.00 75.25 91 LEU A CA 1
ATOM 715 C C . LEU A 1 91 ? 25.687 12.022 -31.919 1.00 75.25 91 LEU A C 1
ATOM 717 O O . LEU A 1 91 ? 25.498 12.097 -30.701 1.00 75.25 91 LEU A O 1
ATOM 721 N N . THR A 1 92 ? 26.854 12.352 -32.475 1.00 82.19 92 THR A N 1
ATOM 722 C CA . THR A 1 92 ? 27.961 12.862 -31.658 1.00 82.19 92 THR A CA 1
ATOM 723 C C . THR A 1 92 ? 27.612 14.236 -31.068 1.00 82.19 92 THR A C 1
ATOM 725 O O . THR A 1 92 ? 26.826 14.986 -31.661 1.00 82.19 92 THR A O 1
ATOM 728 N N . PRO A 1 93 ? 28.206 14.629 -29.925 1.00 81.69 93 PRO A N 1
ATOM 729 C CA . PRO A 1 93 ? 27.923 15.923 -29.295 1.00 81.69 93 PRO A CA 1
ATOM 730 C C . PRO A 1 93 ? 28.106 17.127 -30.237 1.00 81.69 93 PRO A C 1
ATOM 732 O O . PRO A 1 93 ? 27.330 18.081 -30.189 1.00 81.69 93 PRO A O 1
ATOM 735 N N . GLU A 1 94 ? 29.075 17.064 -31.156 1.00 82.19 94 GLU A N 1
ATOM 736 C CA . GLU A 1 94 ? 29.308 18.106 -32.164 1.00 82.19 94 GLU A CA 1
ATOM 737 C C . GLU A 1 94 ? 28.187 18.190 -33.210 1.00 82.19 94 GLU A C 1
ATOM 739 O O . GLU A 1 94 ? 27.804 19.280 -33.640 1.00 82.19 94 GLU A O 1
ATOM 744 N N . GLN A 1 95 ? 27.638 17.046 -33.623 1.00 81.81 95 GLN A N 1
ATOM 745 C CA . GLN A 1 95 ? 26.515 16.983 -34.560 1.00 81.81 95 GLN A CA 1
ATOM 746 C C . GLN A 1 95 ? 25.230 17.489 -33.904 1.00 81.81 95 GLN A C 1
ATOM 748 O O . GLN A 1 95 ? 24.488 18.252 -34.522 1.00 81.81 95 GLN A O 1
ATOM 753 N N . VAL A 1 96 ? 25.000 17.139 -32.635 1.00 84.44 96 VAL A N 1
ATOM 754 C CA . VAL A 1 96 ? 23.863 17.646 -31.851 1.00 84.44 96 VAL A CA 1
ATOM 755 C C . VAL A 1 96 ? 23.893 19.173 -31.778 1.00 84.44 96 VAL A C 1
ATOM 757 O O . VAL A 1 96 ? 22.861 19.810 -31.984 1.00 84.44 96 VAL A O 1
ATOM 760 N N . GLN A 1 97 ? 25.067 19.771 -31.556 1.00 84.06 97 GLN A N 1
ATOM 761 C CA . GLN A 1 97 ? 25.209 21.226 -31.475 1.00 84.06 97 GLN A CA 1
ATOM 762 C C . GLN A 1 97 ? 24.939 21.921 -32.819 1.00 84.06 97 GLN A C 1
ATOM 764 O O . GLN A 1 97 ? 24.284 22.967 -32.855 1.00 84.06 97 GLN A O 1
ATOM 769 N N . LYS A 1 98 ? 25.384 21.328 -33.935 1.00 83.50 98 LYS A N 1
ATOM 770 C CA . LYS A 1 98 ? 25.103 21.840 -35.288 1.00 83.50 98 LYS A CA 1
ATOM 771 C C . LYS A 1 98 ? 23.605 21.807 -35.596 1.00 83.50 98 LYS A C 1
ATOM 773 O O . LYS A 1 98 ? 23.038 22.833 -35.961 1.00 83.50 98 LYS A O 1
ATOM 778 N N . VAL A 1 99 ? 22.952 20.671 -35.348 1.00 83.00 99 VAL A N 1
ATOM 779 C CA . VAL A 1 99 ? 21.504 20.493 -35.563 1.00 83.00 99 VAL A CA 1
ATOM 780 C C . VAL A 1 99 ? 20.683 21.411 -34.648 1.00 83.00 99 VAL A C 1
ATOM 782 O O . VAL A 1 99 ? 19.692 21.995 -35.085 1.00 83.00 99 VAL A O 1
ATOM 785 N N . SER A 1 100 ? 21.107 21.580 -33.391 1.00 85.94 100 SER A N 1
ATOM 786 C CA . SER A 1 100 ? 20.484 22.500 -32.429 1.00 85.94 100 SER A CA 1
ATOM 787 C C . SER A 1 100 ? 20.525 23.947 -32.926 1.00 85.94 100 SER A C 1
ATOM 789 O O . SER A 1 100 ? 19.505 24.636 -32.889 1.00 85.94 100 SER A O 1
ATOM 791 N N . THR A 1 101 ? 21.673 24.381 -33.451 1.00 85.38 101 THR A N 1
ATOM 792 C CA . THR A 1 101 ? 21.882 25.753 -33.937 1.00 85.38 101 THR A CA 1
ATOM 793 C C . THR A 1 101 ? 21.101 26.027 -35.222 1.00 85.38 101 THR A C 1
ATOM 795 O O . THR A 1 101 ? 20.514 27.093 -35.373 1.00 85.38 101 THR A O 1
ATOM 798 N N . GLU A 1 102 ? 21.046 25.055 -36.133 1.00 83.62 102 GLU A N 1
ATOM 799 C CA . GLU A 1 102 ? 20.341 25.174 -37.413 1.00 83.62 102 GLU A CA 1
ATOM 800 C C . GLU A 1 102 ? 18.812 25.198 -37.252 1.00 83.62 102 GLU A C 1
ATOM 802 O O . GLU A 1 102 ? 18.116 25.907 -37.978 1.00 83.62 102 GLU A O 1
ATOM 807 N N . LEU A 1 103 ? 18.273 24.442 -36.289 1.00 82.06 103 LEU A N 1
ATOM 808 C CA . LEU A 1 103 ? 16.826 24.315 -36.086 1.00 82.06 103 LEU A CA 1
ATOM 809 C C . LEU A 1 103 ? 16.278 25.166 -34.933 1.00 82.06 103 LEU A C 1
ATOM 811 O O . LEU A 1 103 ? 15.058 25.263 -34.792 1.00 82.06 103 LEU A O 1
ATOM 815 N N . GLY A 1 104 ? 17.145 25.791 -34.130 1.00 82.50 104 GLY A N 1
ATOM 816 C CA . GLY A 1 104 ? 16.753 26.615 -32.983 1.00 82.50 104 GLY A CA 1
ATOM 817 C C . GLY A 1 104 ? 16.083 25.809 -31.867 1.00 82.50 104 GLY A C 1
ATOM 818 O O . GLY A 1 104 ? 15.155 26.292 -31.223 1.00 82.50 104 GLY A O 1
ATOM 819 N N . VAL A 1 105 ? 16.512 24.559 -31.674 1.00 84.69 105 VAL A N 1
ATOM 820 C CA . VAL A 1 105 ? 15.921 23.604 -30.722 1.00 84.69 105 VAL A CA 1
ATOM 821 C C . VAL A 1 105 ? 16.978 23.135 -29.727 1.00 84.69 105 VAL A C 1
ATOM 823 O O . VAL A 1 105 ? 18.153 23.056 -30.072 1.00 84.69 105 VAL A O 1
ATOM 826 N N . SER A 1 106 ? 16.597 22.817 -28.487 1.00 86.56 106 SER A N 1
ATOM 827 C CA . SER A 1 106 ? 17.555 22.390 -27.463 1.00 86.56 106 SER A CA 1
ATOM 828 C C . SER A 1 106 ? 18.257 21.076 -27.841 1.00 86.56 106 SER A C 1
ATOM 830 O O . SER A 1 106 ? 17.649 20.169 -28.409 1.00 86.56 106 SER A O 1
ATOM 832 N N . GLY A 1 107 ? 19.539 20.923 -27.489 1.00 83.75 107 GLY A N 1
ATOM 833 C CA . GLY A 1 107 ? 20.278 19.678 -27.756 1.00 83.75 107 GLY A CA 1
ATOM 834 C C . GLY A 1 107 ? 19.620 18.439 -27.127 1.00 83.75 107 GLY A C 1
ATOM 835 O O . GLY A 1 107 ? 19.626 17.362 -27.715 1.00 83.75 107 GLY A O 1
ATOM 836 N N . LYS A 1 108 ? 18.951 18.602 -25.975 1.00 84.31 108 LYS A N 1
ATOM 837 C CA . LYS A 1 108 ? 18.153 17.539 -25.339 1.00 84.31 108 LYS A CA 1
ATOM 838 C C . LYS A 1 108 ? 16.965 17.112 -26.208 1.00 84.31 108 LYS A C 1
ATOM 840 O O . LYS A 1 108 ? 16.688 15.920 -26.341 1.00 84.31 108 LYS A O 1
ATOM 845 N N . GLU A 1 109 ? 16.277 18.067 -26.828 1.00 82.75 109 GLU A N 1
ATOM 846 C CA . GLU A 1 109 ? 15.202 17.786 -27.783 1.00 82.75 109 GLU A CA 1
ATOM 847 C C . GLU A 1 109 ? 15.730 17.109 -29.053 1.00 82.75 109 GLU A C 1
ATOM 849 O O . GLU A 1 109 ? 15.110 16.159 -29.518 1.00 82.75 109 GLU A O 1
ATOM 854 N N . VAL A 1 110 ? 16.904 17.502 -29.558 1.00 84.50 110 VAL A N 1
ATOM 855 C CA . VAL A 1 110 ? 17.562 16.831 -30.696 1.00 84.50 110 VAL A CA 1
ATOM 856 C C . VAL A 1 110 ? 17.887 15.370 -30.374 1.00 84.50 110 VAL A C 1
ATOM 858 O O . VAL A 1 110 ? 17.547 14.489 -31.160 1.00 84.50 110 VAL A O 1
ATOM 861 N N . ILE A 1 111 ? 18.478 15.088 -29.208 1.00 85.19 111 ILE A N 1
ATOM 862 C CA . ILE A 1 111 ? 18.824 13.721 -28.778 1.00 85.19 111 ILE A CA 1
ATOM 863 C C . ILE A 1 111 ? 17.562 12.874 -28.586 1.00 85.19 111 ILE A C 1
ATOM 865 O O . ILE A 1 111 ? 17.469 11.761 -29.102 1.00 85.19 111 ILE A O 1
ATOM 869 N N . SER A 1 112 ? 16.565 13.403 -27.870 1.00 82.56 112 SER A N 1
ATOM 870 C CA . SER A 1 112 ? 15.303 12.687 -27.651 1.00 82.56 112 SER A CA 1
ATOM 871 C C . SER A 1 112 ? 14.551 12.425 -28.959 1.00 82.56 112 SER A C 1
ATOM 873 O O . SER A 1 112 ? 13.997 11.339 -29.131 1.00 82.56 112 SER A O 1
ATOM 875 N N . MET A 1 113 ? 14.573 13.372 -29.905 1.00 81.50 113 MET A N 1
ATOM 876 C CA . MET A 1 113 ? 13.979 13.197 -31.227 1.00 81.50 113 MET A CA 1
ATOM 877 C C . MET A 1 113 ? 14.771 12.201 -32.075 1.00 81.50 113 MET A C 1
ATOM 879 O O . MET A 1 113 ? 14.151 11.365 -32.720 1.00 81.50 113 MET A O 1
ATOM 883 N N . ASN A 1 114 ? 16.108 12.220 -32.037 1.00 82.62 114 ASN A N 1
ATOM 884 C CA . ASN A 1 114 ? 16.951 11.238 -32.726 1.00 82.62 114 ASN A CA 1
ATOM 885 C C . ASN A 1 114 ? 16.650 9.818 -32.234 1.00 82.62 114 ASN A C 1
ATOM 887 O O . ASN A 1 114 ? 16.333 8.938 -33.030 1.00 82.62 114 ASN A O 1
ATOM 891 N N . ARG A 1 115 ? 16.622 9.620 -30.912 1.00 79.06 115 ARG A N 1
ATOM 892 C CA . ARG A 1 115 ? 16.279 8.333 -30.298 1.00 79.06 115 ARG A CA 1
ATOM 893 C C . ARG A 1 115 ? 14.870 7.875 -30.670 1.00 79.06 115 ARG A C 1
ATOM 895 O O . ARG A 1 115 ? 14.689 6.726 -31.048 1.00 79.06 115 ARG A O 1
ATOM 902 N N . ARG A 1 116 ? 13.874 8.768 -30.636 1.00 76.44 116 ARG A N 1
ATOM 903 C CA . ARG A 1 116 ? 12.507 8.463 -31.104 1.00 76.44 116 ARG A CA 1
ATOM 904 C C . ARG A 1 116 ? 12.438 8.202 -32.605 1.00 76.44 116 ARG A C 1
ATOM 906 O O . ARG A 1 116 ? 11.553 7.485 -33.052 1.00 76.44 116 ARG A O 1
ATOM 913 N N . MET A 1 117 ? 13.317 8.802 -33.404 1.00 74.44 117 MET A N 1
ATOM 914 C CA . MET A 1 117 ? 13.346 8.570 -34.842 1.00 74.44 117 MET A CA 1
ATOM 915 C C . MET A 1 117 ? 13.934 7.206 -35.194 1.00 74.44 117 MET A C 1
ATOM 917 O O . MET A 1 117 ? 13.384 6.567 -36.092 1.00 74.44 117 MET A O 1
ATOM 921 N N . MET A 1 118 ? 14.966 6.777 -34.461 1.00 69.31 118 MET A N 1
ATOM 922 C CA . MET A 1 118 ? 15.619 5.470 -34.591 1.00 69.31 118 MET A CA 1
ATOM 923 C C . MET A 1 118 ? 14.767 4.336 -34.007 1.00 69.31 118 MET A C 1
ATOM 925 O O . MET A 1 118 ? 14.523 3.350 -34.684 1.00 69.31 118 MET A O 1
ATOM 929 N N . LEU A 1 119 ? 14.238 4.508 -32.791 1.00 63.94 119 LEU A N 1
ATOM 930 C CA . LEU A 1 119 ? 13.398 3.512 -32.106 1.00 63.94 119 LEU A CA 1
ATOM 931 C C . LEU A 1 119 ? 11.920 3.549 -32.539 1.00 63.94 119 LEU A C 1
ATOM 933 O O . LEU A 1 119 ? 11.104 2.801 -32.021 1.00 63.94 119 LEU A O 1
ATOM 937 N N . GLY A 1 120 ? 11.539 4.47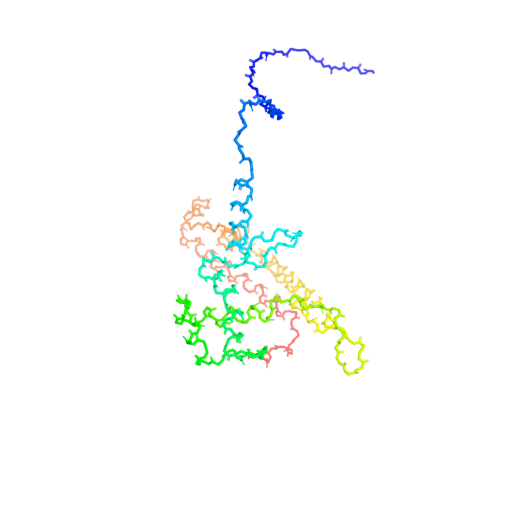4 -33.425 1.00 56.81 120 GLY A N 1
ATOM 938 C CA . GLY A 1 120 ? 10.140 4.780 -33.755 1.00 56.81 120 GLY A CA 1
ATOM 939 C C . GLY A 1 120 ? 9.547 3.971 -34.906 1.00 56.81 120 GLY A C 1
ATOM 940 O O . GLY A 1 120 ? 8.615 4.450 -35.557 1.00 56.81 120 GLY A O 1
ATOM 941 N N . GLY A 1 121 ? 10.137 2.826 -35.233 1.00 67.81 121 GLY A N 1
ATOM 942 C CA . GLY A 1 121 ? 9.451 1.777 -35.974 1.00 67.81 121 GLY A CA 1
ATOM 943 C C . GLY A 1 121 ? 9.100 0.687 -34.978 1.00 67.81 121 GLY A C 1
ATOM 944 O O . GLY A 1 121 ? 10.001 0.199 -34.302 1.00 67.81 121 GLY A O 1
ATOM 945 N N . ASP A 1 122 ? 7.821 0.332 -34.874 1.00 71.75 122 ASP A N 1
ATOM 946 C CA . ASP A 1 122 ? 7.428 -0.835 -34.093 1.00 71.75 122 ASP A CA 1
ATOM 947 C C . ASP A 1 122 ? 8.176 -2.041 -34.672 1.00 71.75 122 ASP A C 1
ATOM 949 O O . ASP A 1 122 ? 8.002 -2.399 -35.841 1.00 71.75 122 ASP A O 1
ATOM 953 N N . ALA A 1 123 ? 9.080 -2.614 -33.881 1.00 75.88 123 ALA A N 1
ATOM 954 C CA . ALA A 1 123 ? 9.712 -3.867 -34.242 1.00 75.88 123 ALA A CA 1
ATOM 955 C C . ALA A 1 123 ? 8.656 -4.962 -34.098 1.00 75.88 123 ALA A C 1
ATOM 957 O O . ALA A 1 123 ? 7.942 -5.021 -33.095 1.00 75.88 123 ALA A O 1
ATOM 958 N N . SER A 1 124 ? 8.531 -5.816 -35.112 1.00 84.31 124 SER A N 1
ATOM 959 C CA . SER A 1 124 ? 7.641 -6.965 -35.001 1.00 84.31 124 SER A CA 1
ATOM 960 C C . SER A 1 124 ? 8.146 -7.866 -33.876 1.00 84.31 124 SER A C 1
ATOM 962 O O . SER A 1 124 ? 9.295 -8.304 -33.888 1.00 84.31 124 SER A O 1
ATOM 964 N N . LEU A 1 125 ? 7.274 -8.150 -32.912 1.00 86.00 125 LEU A N 1
ATOM 965 C CA . LEU A 1 125 ? 7.586 -9.045 -31.799 1.00 86.00 125 LEU A CA 1
ATOM 966 C C . LEU A 1 125 ? 7.717 -10.513 -32.244 1.00 86.00 125 LEU A C 1
ATOM 968 O O . LEU A 1 125 ? 8.289 -11.325 -31.526 1.00 86.00 125 LEU A O 1
ATOM 972 N N . ASN A 1 126 ? 7.258 -10.829 -33.458 1.00 88.06 126 ASN A N 1
ATOM 973 C CA . ASN A 1 126 ? 7.379 -12.154 -34.072 1.00 88.06 126 ASN A CA 1
ATOM 974 C C . ASN A 1 126 ? 8.696 -12.320 -34.854 1.00 88.06 126 ASN A C 1
ATOM 976 O O . ASN A 1 126 ? 8.839 -13.260 -35.634 1.00 88.06 126 ASN A O 1
ATOM 980 N N . VAL A 1 127 ? 9.635 -11.374 -34.745 1.00 88.06 127 VAL A N 1
ATOM 981 C CA . VAL A 1 127 ? 10.965 -11.529 -35.348 1.00 88.06 127 VAL A CA 1
ATOM 982 C C . VAL A 1 127 ? 11.713 -12.627 -34.597 1.00 88.06 127 VAL A C 1
ATOM 984 O O . VAL A 1 127 ? 11.751 -12.613 -33.369 1.00 88.06 127 VAL A O 1
ATOM 987 N N . MET A 1 128 ? 12.307 -13.554 -35.350 1.00 87.38 128 MET A N 1
ATOM 988 C CA . MET A 1 128 ? 13.141 -14.623 -34.803 1.00 87.38 128 MET A CA 1
ATOM 989 C C . MET A 1 128 ? 14.445 -14.048 -34.240 1.00 87.38 128 MET A C 1
ATOM 991 O O . MET A 1 128 ? 15.073 -13.183 -34.858 1.00 87.38 128 MET A O 1
ATOM 995 N N . VAL A 1 129 ? 14.846 -14.536 -33.072 1.00 83.19 129 VAL A N 1
ATOM 996 C CA . VAL A 1 129 ? 16.019 -14.121 -32.300 1.00 83.19 129 VAL A CA 1
ATOM 997 C C . VAL A 1 129 ? 16.852 -15.352 -31.963 1.00 83.19 129 VAL A C 1
ATOM 999 O O . VAL A 1 129 ? 16.325 -16.440 -31.759 1.00 83.19 129 VAL A O 1
ATOM 1002 N N . GLY A 1 130 ? 18.171 -15.177 -31.895 1.00 80.88 130 GLY A N 1
ATOM 1003 C CA . GLY A 1 130 ? 19.108 -16.248 -31.557 1.00 80.88 130 GLY A CA 1
ATOM 1004 C C . GLY A 1 130 ? 19.631 -17.012 -32.775 1.00 80.88 130 GLY A C 1
ATOM 1005 O O . GLY A 1 130 ? 19.073 -16.956 -33.868 1.00 80.88 130 GLY A O 1
ATOM 1006 N N . GLU A 1 131 ? 20.750 -17.712 -32.587 1.00 75.81 131 GLU A N 1
ATOM 1007 C CA . GLU A 1 131 ? 21.444 -18.435 -33.665 1.00 75.81 131 GLU A CA 1
ATOM 1008 C C . GLU A 1 131 ? 20.676 -19.679 -34.139 1.00 75.81 131 GLU A C 1
ATOM 1010 O O . GLU A 1 131 ? 20.793 -20.067 -35.299 1.00 75.81 131 GLU A O 1
ATOM 1015 N N . SER A 1 132 ? 19.852 -20.267 -33.266 1.00 77.62 132 SER A N 1
ATOM 1016 C CA . SER A 1 132 ? 19.019 -21.437 -33.574 1.00 77.62 132 SER A CA 1
ATOM 1017 C C . SER A 1 132 ? 17.735 -21.088 -34.337 1.00 77.62 132 SER A C 1
ATOM 1019 O O . SER A 1 132 ? 17.129 -21.971 -34.935 1.00 77.62 132 SER A O 1
ATOM 1021 N N . GLY A 1 133 ? 17.314 -19.815 -34.330 1.00 79.62 133 GLY A N 1
ATOM 1022 C CA . GLY A 1 133 ? 16.096 -19.352 -35.007 1.00 79.62 133 GLY A CA 1
ATOM 1023 C C . GLY A 1 133 ? 14.779 -19.897 -34.436 1.00 79.62 133 GLY A C 1
ATOM 1024 O O . GLY A 1 133 ? 13.774 -19.875 -35.144 1.00 79.62 133 GLY A O 1
ATOM 1025 N N . GLU A 1 134 ? 14.786 -20.402 -33.199 1.00 81.31 134 GLU A N 1
ATOM 1026 C CA . GLU A 1 134 ? 13.609 -20.990 -32.540 1.00 81.31 134 GLU A CA 1
ATOM 1027 C C . GLU A 1 134 ? 12.820 -19.968 -31.702 1.00 81.31 134 GLU A C 1
ATOM 1029 O O . GLU A 1 134 ? 11.595 -20.068 -31.630 1.00 81.31 134 GLU A O 1
ATOM 1034 N N . ASP A 1 135 ? 13.491 -18.961 -31.133 1.00 88.25 135 ASP A N 1
ATOM 1035 C CA . ASP A 1 135 ? 12.882 -18.002 -30.205 1.00 88.25 135 ASP A CA 1
ATOM 1036 C C . ASP A 1 135 ? 12.379 -16.747 -30.931 1.00 88.25 135 ASP A C 1
ATOM 1038 O O . ASP A 1 135 ? 13.063 -16.199 -31.799 1.00 88.25 135 ASP A O 1
ATOM 1042 N N . GLN A 1 136 ? 11.204 -16.236 -30.559 1.00 90.12 136 GLN A N 1
ATOM 1043 C CA . GLN A 1 136 ? 10.716 -14.933 -31.024 1.00 90.12 136 GLN A CA 1
ATOM 1044 C C . GLN A 1 136 ? 10.988 -13.848 -29.976 1.00 90.12 136 GLN A C 1
ATOM 1046 O O . GLN A 1 136 ? 11.059 -14.118 -28.779 1.00 90.12 136 GLN A O 1
ATOM 1051 N N . TRP A 1 137 ? 11.076 -12.583 -30.403 1.00 86.81 137 TRP A N 1
ATOM 1052 C CA . TRP A 1 137 ? 11.231 -11.444 -29.482 1.00 86.81 137 TRP A CA 1
ATOM 1053 C C . TRP A 1 137 ? 10.165 -11.416 -28.374 1.00 86.81 137 TRP A C 1
ATOM 1055 O O . TRP A 1 137 ? 10.490 -11.067 -27.242 1.00 86.81 137 TRP A O 1
ATOM 1065 N N . GLN A 1 138 ? 8.914 -11.780 -28.680 1.00 89.25 138 GLN A N 1
ATOM 1066 C CA . GLN A 1 138 ? 7.827 -11.835 -27.693 1.00 89.25 138 GLN A CA 1
ATOM 1067 C C . GLN A 1 138 ? 8.062 -12.852 -26.569 1.00 89.25 138 GLN A C 1
ATOM 1069 O O . GLN A 1 138 ? 7.610 -12.615 -25.453 1.00 89.25 138 GLN A O 1
ATOM 1074 N N . ASP A 1 139 ? 8.779 -13.944 -26.839 1.00 89.06 139 ASP A N 1
ATOM 1075 C CA . ASP A 1 139 ? 8.981 -15.030 -25.873 1.00 89.06 139 ASP A CA 1
ATOM 1076 C C . ASP A 1 139 ? 10.016 -14.647 -24.800 1.00 89.06 139 ASP A C 1
ATOM 1078 O O . ASP A 1 139 ? 10.035 -15.204 -23.705 1.00 89.06 139 ASP A O 1
ATOM 1082 N N . LEU A 1 140 ? 10.854 -13.649 -25.097 1.00 87.44 140 LEU A N 1
ATOM 1083 C CA . LEU A 1 140 ? 11.871 -13.107 -24.195 1.00 87.44 140 LEU A CA 1
ATOM 1084 C C . LEU A 1 140 ? 11.345 -11.963 -23.313 1.00 87.44 140 LEU A C 1
ATOM 1086 O O . LEU A 1 140 ? 12.071 -11.469 -22.446 1.00 87.44 140 LEU A O 1
ATOM 1090 N N . LEU A 1 141 ? 10.110 -11.504 -23.540 1.00 87.75 141 LEU A N 1
ATOM 1091 C CA . LEU A 1 141 ? 9.518 -10.426 -22.757 1.00 87.75 141 LEU A CA 1
ATOM 1092 C C . LEU A 1 141 ? 9.081 -10.951 -21.389 1.00 87.75 141 LEU A C 1
ATOM 1094 O O . LEU A 1 141 ? 8.170 -11.768 -21.277 1.00 87.75 141 LEU A O 1
ATOM 1098 N N . ALA A 1 142 ? 9.717 -10.439 -20.337 1.00 88.69 142 ALA A N 1
ATOM 1099 C CA . ALA A 1 142 ? 9.270 -10.668 -18.973 1.00 88.69 142 ALA A CA 1
ATOM 1100 C C . ALA A 1 142 ? 8.008 -9.842 -18.683 1.00 88.69 142 ALA A C 1
ATOM 1102 O O . ALA A 1 142 ? 7.932 -8.664 -19.038 1.00 88.69 142 ALA A O 1
ATOM 1103 N N . ASP A 1 143 ? 7.033 -10.464 -18.022 1.00 89.12 143 ASP A N 1
ATOM 1104 C CA . ASP A 1 143 ? 5.899 -9.755 -17.438 1.00 89.12 143 ASP A CA 1
ATOM 1105 C C . ASP A 1 143 ? 6.295 -9.219 -16.053 1.00 89.12 143 ASP A C 1
ATOM 1107 O O . ASP A 1 143 ? 6.812 -9.960 -15.216 1.00 89.12 143 ASP A O 1
ATOM 1111 N N . ASP A 1 144 ? 6.039 -7.934 -15.811 1.00 89.31 144 ASP A N 1
ATOM 1112 C CA . ASP A 1 144 ? 6.271 -7.271 -14.522 1.00 89.31 144 ASP A CA 1
ATOM 1113 C C . ASP A 1 144 ? 5.120 -7.515 -13.526 1.00 89.31 144 ASP A C 1
ATOM 1115 O O . ASP A 1 144 ? 5.130 -6.999 -12.400 1.00 89.31 144 ASP A O 1
ATOM 1119 N N . GLN A 1 145 ? 4.081 -8.254 -13.928 1.00 91.19 145 GLN A N 1
ATOM 1120 C CA . GLN A 1 145 ? 2.995 -8.612 -13.029 1.00 91.19 145 GLN A CA 1
ATOM 1121 C C . GLN A 1 145 ? 3.460 -9.562 -11.916 1.00 91.19 145 GLN A C 1
ATOM 1123 O O . GLN A 1 145 ? 4.296 -10.441 -12.129 1.00 91.19 145 GLN A O 1
ATOM 1128 N N . PRO A 1 146 ? 2.896 -9.413 -10.703 1.00 88.88 146 PRO A N 1
ATOM 1129 C CA . PRO A 1 146 ? 3.205 -10.307 -9.597 1.00 88.88 146 PRO A CA 1
ATOM 1130 C C . PRO A 1 146 ? 2.842 -11.749 -9.950 1.00 88.88 146 PRO A C 1
ATOM 1132 O O . PRO A 1 146 ? 1.788 -12.017 -10.537 1.00 88.88 146 PRO A O 1
ATOM 1135 N N . LEU A 1 147 ? 3.684 -12.687 -9.518 1.00 91.75 147 LEU A N 1
ATOM 1136 C CA . LEU A 1 147 ? 3.438 -14.104 -9.756 1.00 91.75 147 LEU A CA 1
ATOM 1137 C C . LEU A 1 147 ? 2.139 -14.556 -9.060 1.00 91.75 147 LEU A C 1
ATOM 1139 O O . LEU A 1 147 ? 1.763 -14.007 -8.017 1.00 91.75 147 LEU A O 1
ATOM 1143 N N . PRO A 1 148 ? 1.467 -15.609 -9.562 1.00 90.62 148 PRO A N 1
ATOM 1144 C CA . PRO A 1 148 ? 0.271 -16.160 -8.923 1.00 90.62 148 PRO A CA 1
ATOM 1145 C C . PRO A 1 148 ? 0.472 -16.501 -7.438 1.00 90.62 148 PRO A C 1
ATOM 1147 O O . PRO A 1 148 ? -0.399 -16.223 -6.611 1.00 90.62 148 PRO A O 1
ATOM 1150 N N . ASP A 1 149 ? 1.645 -17.029 -7.085 1.00 91.94 149 ASP A N 1
ATOM 1151 C CA . ASP A 1 149 ? 2.004 -17.357 -5.704 1.00 91.94 149 ASP A CA 1
ATOM 1152 C C . ASP A 1 149 ? 2.082 -16.105 -4.821 1.00 91.94 149 ASP A C 1
ATOM 1154 O O . ASP A 1 149 ? 1.578 -16.099 -3.695 1.00 91.94 149 ASP A O 1
ATOM 1158 N N . GLU A 1 150 ? 2.640 -15.009 -5.339 1.00 92.44 150 GLU A N 1
ATOM 1159 C CA . GLU A 1 150 ? 2.718 -13.727 -4.636 1.00 92.44 150 GLU A CA 1
ATOM 1160 C C . GLU A 1 150 ? 1.336 -13.092 -4.470 1.00 92.44 150 GLU A C 1
ATOM 1162 O O . GLU A 1 150 ? 1.004 -12.564 -3.402 1.00 92.44 150 GLU A O 1
ATOM 1167 N N . LEU A 1 151 ? 0.491 -13.185 -5.498 1.00 93.38 151 LEU A N 1
ATOM 1168 C CA . LEU A 1 151 ? -0.895 -12.732 -5.445 1.00 93.38 151 LEU A CA 1
ATOM 1169 C C . LEU A 1 151 ? -1.672 -13.474 -4.354 1.00 93.38 151 LEU A C 1
ATOM 1171 O O . LEU A 1 151 ? -2.296 -12.835 -3.499 1.00 93.38 151 LEU A O 1
ATOM 1175 N N . ILE A 1 152 ? -1.585 -14.806 -4.322 1.00 94.56 152 ILE A N 1
ATOM 1176 C CA . ILE A 1 152 ? -2.251 -15.634 -3.311 1.00 94.56 152 ILE A CA 1
ATOM 1177 C C . ILE A 1 152 ? -1.679 -15.346 -1.921 1.00 94.56 152 ILE A C 1
ATOM 1179 O O . ILE A 1 152 ? -2.448 -15.106 -0.984 1.00 94.56 152 ILE A O 1
ATOM 1183 N N . ALA A 1 153 ? -0.354 -15.298 -1.772 1.00 92.19 153 ALA A N 1
ATOM 1184 C CA . ALA A 1 153 ? 0.298 -14.999 -0.501 1.00 92.19 153 ALA A CA 1
ATOM 1185 C C . ALA A 1 153 ? -0.099 -13.612 0.027 1.00 92.19 153 ALA A C 1
ATOM 1187 O O . ALA A 1 153 ? -0.419 -13.457 1.210 1.00 92.19 153 ALA A O 1
ATOM 1188 N N . SER A 1 154 ? -0.154 -12.595 -0.839 1.00 91.31 154 SER A N 1
ATOM 1189 C CA . SER A 1 154 ? -0.573 -11.242 -0.464 1.00 91.31 154 SER A CA 1
ATOM 1190 C C . SER A 1 154 ? -2.047 -11.195 -0.043 1.00 91.31 154 SER A C 1
ATOM 1192 O O . SER A 1 154 ? -2.385 -10.550 0.957 1.00 91.31 154 SER A O 1
ATOM 1194 N N . ALA A 1 155 ? -2.924 -11.921 -0.745 1.00 93.38 155 ALA A N 1
ATOM 1195 C CA . ALA A 1 155 ? -4.340 -12.026 -0.421 1.00 93.38 155 ALA A CA 1
ATOM 1196 C C . ALA A 1 155 ? -4.562 -12.746 0.914 1.00 93.38 155 ALA A C 1
ATOM 1198 O O . ALA A 1 155 ? -5.298 -12.243 1.768 1.00 93.38 155 ALA A O 1
ATOM 1199 N N . GLN A 1 156 ? -3.873 -13.866 1.142 1.00 92.31 156 GLN A N 1
ATOM 1200 C CA . GLN A 1 156 ? -3.906 -14.600 2.406 1.00 92.31 156 GLN A CA 1
ATOM 1201 C C . GLN A 1 156 ? -3.362 -13.751 3.559 1.00 92.31 156 GLN A C 1
ATOM 1203 O O . GLN A 1 156 ? -4.008 -13.653 4.601 1.00 92.31 156 GLN A O 1
ATOM 1208 N N . LYS A 1 157 ? -2.238 -13.051 3.366 1.00 89.94 157 LYS A N 1
ATOM 1209 C CA . LYS A 1 157 ? -1.669 -12.127 4.361 1.00 89.94 157 LYS A CA 1
ATOM 1210 C C . LYS A 1 157 ? -2.622 -10.975 4.680 1.00 89.94 157 LYS A C 1
ATOM 1212 O O . LYS A 1 157 ? -2.728 -10.560 5.835 1.00 89.94 157 LYS A O 1
ATOM 1217 N N . ARG A 1 158 ? -3.327 -10.434 3.680 1.00 92.69 158 ARG A N 1
ATOM 1218 C CA . ARG A 1 158 ? -4.354 -9.398 3.878 1.00 92.69 158 ARG A CA 1
ATOM 1219 C C . ARG A 1 158 ? -5.536 -9.944 4.673 1.00 92.69 158 ARG A C 1
ATOM 1221 O O . ARG A 1 158 ? -5.922 -9.316 5.654 1.00 92.69 158 ARG A O 1
ATOM 1228 N N . LYS A 1 159 ? -6.062 -11.110 4.288 1.00 92.12 159 LYS A N 1
ATOM 1229 C CA . LYS A 1 159 ? -7.159 -11.783 4.992 1.00 92.12 159 LYS A CA 1
ATOM 1230 C C . LYS A 1 159 ? -6.787 -12.054 6.448 1.00 92.12 159 LYS A C 1
ATOM 1232 O O . LYS A 1 159 ? -7.522 -11.657 7.336 1.00 92.12 159 LYS A O 1
ATOM 1237 N N . PHE A 1 160 ? -5.602 -12.604 6.688 1.00 89.62 160 PHE A N 1
ATOM 1238 C CA . PHE A 1 160 ? -5.099 -12.887 8.027 1.00 89.62 160 PHE A CA 1
ATOM 1239 C C . PHE A 1 160 ? -5.004 -11.632 8.904 1.00 89.62 160 PHE A C 1
ATOM 1241 O O . PHE A 1 160 ? -5.559 -11.609 9.998 1.00 89.62 160 PHE A O 1
ATOM 1248 N N . ARG A 1 161 ? -4.367 -10.556 8.414 1.00 89.62 161 ARG A N 1
ATOM 1249 C CA . ARG A 1 161 ? -4.290 -9.281 9.155 1.00 89.62 161 ARG A CA 1
ATOM 1250 C C . ARG A 1 161 ? -5.672 -8.719 9.479 1.00 89.62 161 ARG A C 1
ATOM 1252 O O . ARG A 1 161 ? -5.882 -8.194 10.567 1.00 89.62 161 ARG A O 1
ATOM 1259 N N . ARG A 1 162 ? -6.602 -8.827 8.531 1.00 91.31 162 ARG A N 1
ATOM 1260 C CA . ARG A 1 162 ? -7.980 -8.366 8.693 1.00 91.31 162 ARG A CA 1
ATOM 1261 C C . ARG A 1 162 ? -8.722 -9.189 9.749 1.00 91.31 162 ARG A C 1
ATOM 1263 O O . ARG A 1 162 ? -9.357 -8.608 10.617 1.00 91.31 162 ARG A O 1
ATOM 1270 N N . ASP A 1 163 ? -8.612 -10.511 9.700 1.00 90.44 163 ASP A N 1
ATOM 1271 C CA . ASP A 1 163 ? -9.285 -11.406 10.643 1.00 90.44 163 ASP A CA 1
ATOM 1272 C C . ASP A 1 163 ? -8.729 -11.211 12.072 1.00 90.44 163 ASP A C 1
ATOM 1274 O O . ASP A 1 163 ? -9.502 -11.118 13.021 1.00 90.44 163 ASP A O 1
ATOM 1278 N N . MET A 1 164 ? -7.410 -11.016 12.222 1.00 88.50 164 MET A N 1
ATOM 1279 C CA . MET A 1 164 ? -6.796 -10.634 13.504 1.00 88.50 164 MET A CA 1
ATOM 1280 C C . MET A 1 164 ? -7.323 -9.301 14.044 1.00 88.50 164 MET A C 1
ATOM 1282 O O . MET A 1 164 ? -7.548 -9.171 15.245 1.00 88.50 164 MET A O 1
ATOM 1286 N N . LEU A 1 165 ? -7.492 -8.301 13.173 1.00 89.81 165 LEU A N 1
ATOM 1287 C CA . LEU A 1 165 ? -8.023 -6.999 13.568 1.00 89.81 165 LEU A CA 1
ATOM 1288 C C . LEU A 1 165 ? -9.478 -7.116 14.029 1.00 89.81 165 LEU A C 1
ATOM 1290 O O . LEU A 1 165 ? -9.818 -6.552 15.062 1.00 89.81 165 LEU A O 1
ATOM 1294 N N . PHE A 1 166 ? -10.323 -7.853 13.304 1.00 90.19 166 PHE A N 1
ATOM 1295 C CA . PHE A 1 166 ? -11.719 -8.051 13.700 1.00 90.19 166 PHE A CA 1
ATOM 1296 C C . PHE A 1 166 ? -11.836 -8.773 15.042 1.00 90.19 166 PHE A C 1
ATOM 1298 O O . PHE A 1 166 ? -12.544 -8.291 15.919 1.00 90.19 166 PHE A O 1
ATOM 1305 N N . GLU A 1 167 ? -11.068 -9.842 15.255 1.00 88.81 167 GLU A N 1
ATOM 1306 C CA . GLU A 1 167 ? -11.064 -10.535 16.547 1.00 88.81 167 GLU A CA 1
ATOM 1307 C C . GLU A 1 167 ? -10.563 -9.623 17.685 1.00 88.81 167 GLU A C 1
ATOM 1309 O O . GLU A 1 167 ? -11.081 -9.659 18.801 1.00 88.81 167 GLU A O 1
ATOM 1314 N N . ALA A 1 168 ? -9.570 -8.769 17.414 1.00 90.62 168 ALA A N 1
ATOM 1315 C CA . ALA A 1 168 ? -9.108 -7.782 18.383 1.00 90.62 168 ALA A CA 1
ATOM 1316 C C . ALA A 1 168 ? -10.191 -6.738 18.702 1.00 90.62 168 ALA A C 1
ATOM 1318 O O . ALA A 1 168 ? -10.350 -6.380 19.868 1.00 90.62 168 ALA A O 1
ATOM 1319 N N . LEU A 1 169 ? -10.951 -6.282 17.700 1.00 90.06 169 LEU A N 1
ATOM 1320 C CA . LEU A 1 169 ? -12.072 -5.352 17.871 1.00 90.06 169 LEU A CA 1
ATOM 1321 C C . LEU A 1 169 ? -13.250 -5.978 18.631 1.00 90.06 169 LEU A C 1
ATOM 1323 O O . LEU A 1 169 ? -13.913 -5.266 19.381 1.00 90.06 169 LEU A O 1
ATOM 1327 N N . ASP A 1 170 ? -13.488 -7.283 18.500 1.00 89.31 170 ASP A N 1
ATOM 1328 C CA . ASP A 1 170 ? -14.549 -7.990 19.233 1.00 89.31 170 ASP A CA 1
ATOM 1329 C C . ASP A 1 170 ? -14.270 -8.106 20.740 1.00 89.31 170 ASP A C 1
ATOM 1331 O O . ASP A 1 170 ? -15.192 -8.275 21.537 1.00 89.31 170 ASP A O 1
ATOM 1335 N N . ARG A 1 171 ? -13.006 -7.971 21.164 1.00 88.56 171 ARG A N 1
ATOM 1336 C CA . ARG A 1 171 ? -12.633 -7.915 22.589 1.00 88.56 171 ARG A CA 1
ATOM 1337 C C . ARG A 1 171 ? -12.877 -6.544 23.227 1.00 88.56 171 ARG A C 1
ATOM 1339 O O . ARG A 1 171 ? -12.771 -6.418 24.449 1.00 88.56 171 ARG A O 1
ATOM 1346 N N . LEU A 1 172 ? -13.135 -5.508 22.428 1.00 90.00 172 LEU A N 1
ATOM 1347 C CA . LEU A 1 172 ? -13.426 -4.167 22.933 1.00 90.00 172 LEU A CA 1
ATOM 1348 C C . LEU A 1 172 ? -14.895 -4.070 23.340 1.00 90.00 172 LEU A C 1
ATOM 1350 O O . LEU A 1 172 ? -15.767 -4.726 22.775 1.00 90.00 172 LEU A O 1
ATOM 1354 N N . SER A 1 173 ? -15.184 -3.199 24.307 1.00 92.81 173 SER A N 1
ATOM 1355 C CA . SER A 1 173 ? -16.577 -2.826 24.560 1.00 92.81 173 SER A CA 1
ATOM 1356 C C . SER A 1 173 ? -17.158 -2.086 23.351 1.00 92.81 173 SER A C 1
ATOM 1358 O O . SER A 1 173 ? -16.431 -1.390 22.643 1.00 92.81 173 SER A O 1
ATOM 1360 N N . GLU A 1 174 ? -18.472 -2.185 23.139 1.00 90.31 174 GLU A N 1
ATOM 1361 C CA . GLU A 1 174 ? -19.168 -1.531 22.017 1.00 90.31 174 GLU A CA 1
ATOM 1362 C C . GLU A 1 174 ? -18.822 -0.038 21.921 1.00 90.31 174 GLU A C 1
ATOM 1364 O O . GLU A 1 174 ? -18.417 0.460 20.874 1.00 90.31 174 GLU A O 1
ATOM 1369 N N . ARG A 1 175 ? -18.817 0.645 23.068 1.00 91.00 175 ARG A N 1
ATOM 1370 C CA . ARG A 1 175 ? -18.440 2.055 23.169 1.00 91.00 175 ARG A CA 1
ATOM 1371 C C . ARG A 1 175 ? -16.978 2.337 22.802 1.00 91.00 175 ARG A C 1
ATOM 1373 O O . ARG A 1 175 ? -16.693 3.361 22.187 1.00 91.00 175 ARG A O 1
ATOM 1380 N N . GLU A 1 176 ? -16.040 1.485 23.218 1.00 92.31 176 GLU A N 1
ATOM 1381 C CA . GLU A 1 176 ? -14.620 1.624 22.855 1.00 92.31 176 GLU A CA 1
ATOM 1382 C C . GLU A 1 176 ? -14.414 1.396 21.354 1.00 92.31 176 GLU A C 1
ATOM 1384 O O . GLU A 1 176 ? -13.684 2.152 20.711 1.00 92.31 176 GLU A O 1
ATOM 1389 N N . ARG A 1 177 ? -15.084 0.378 20.803 1.00 93.00 177 ARG A N 1
ATOM 1390 C CA . ARG A 1 177 ? -15.036 0.022 19.385 1.00 93.00 177 ARG A CA 1
ATOM 1391 C C . ARG A 1 177 ? -15.555 1.161 18.514 1.00 93.00 177 ARG A C 1
ATOM 1393 O O . ARG A 1 177 ? -14.857 1.555 17.587 1.00 93.00 177 ARG A O 1
ATOM 1400 N N . ASP A 1 178 ? -16.710 1.733 18.835 1.00 91.56 178 ASP A N 1
ATOM 1401 C CA . ASP A 1 178 ? -17.311 2.807 18.037 1.00 91.56 178 ASP A CA 1
ATOM 1402 C C . ASP A 1 178 ? -16.436 4.067 18.003 1.00 91.56 178 ASP A C 1
ATOM 1404 O O . ASP A 1 178 ? -16.211 4.650 16.938 1.00 91.56 178 ASP A O 1
ATOM 1408 N N . ILE A 1 179 ? -15.880 4.463 19.157 1.00 91.88 179 ILE A N 1
ATOM 1409 C CA . ILE A 1 179 ? -14.960 5.606 19.258 1.00 91.88 179 ILE A CA 1
ATOM 1410 C C . ILE A 1 179 ? -13.698 5.355 18.423 1.00 91.88 179 ILE A C 1
ATOM 1412 O O . ILE A 1 179 ? -13.228 6.259 17.731 1.00 91.88 179 ILE A O 1
ATOM 1416 N N . LEU A 1 180 ? -13.151 4.137 18.466 1.00 91.25 180 LEU A N 1
ATOM 1417 C CA . LEU A 1 180 ? -11.956 3.777 17.708 1.00 91.25 180 LEU A CA 1
ATOM 1418 C C . LEU A 1 180 ? -12.229 3.738 16.195 1.00 91.25 180 LEU A C 1
ATOM 1420 O O . LEU A 1 180 ? -11.454 4.296 15.416 1.00 91.25 180 LEU A O 1
ATOM 1424 N N . VAL A 1 181 ? -13.343 3.125 15.781 1.00 90.50 181 VAL A N 1
ATOM 1425 C CA . VAL A 1 181 ? -13.748 3.000 14.374 1.00 90.50 181 VAL A CA 1
ATOM 1426 C C . VAL A 1 181 ? -13.931 4.379 13.753 1.00 90.50 181 VAL A C 1
ATOM 1428 O O . VAL A 1 181 ? -13.278 4.686 12.757 1.00 90.50 181 VAL A O 1
ATOM 1431 N N . HIS A 1 182 ? -14.729 5.246 14.380 1.00 90.50 182 HIS A N 1
ATOM 1432 C CA . HIS A 1 182 ? -15.023 6.580 13.855 1.00 90.50 182 HIS A CA 1
ATOM 1433 C C . HIS A 1 182 ? -13.810 7.506 13.752 1.00 90.50 182 HIS A C 1
ATOM 1435 O O . HIS A 1 182 ? -13.870 8.482 13.010 1.00 90.50 182 HIS A O 1
ATOM 1441 N N . ARG A 1 183 ? -12.729 7.237 14.490 1.00 90.31 183 ARG A N 1
ATOM 1442 C CA . ARG A 1 183 ? -11.515 8.063 14.445 1.00 90.31 183 ARG A CA 1
ATOM 1443 C C . ARG A 1 183 ? -10.402 7.504 13.572 1.00 90.31 183 ARG A C 1
ATOM 1445 O O . ARG A 1 183 ? -9.527 8.276 13.187 1.00 90.31 183 ARG A O 1
ATOM 1452 N N . ARG A 1 184 ? -10.366 6.191 13.323 1.00 86.44 184 ARG A N 1
ATOM 1453 C CA . ARG A 1 184 ? -9.209 5.532 12.686 1.00 86.44 184 ARG A CA 1
ATOM 1454 C C . ARG A 1 184 ? -9.540 4.633 11.503 1.00 86.44 184 ARG A C 1
ATOM 1456 O O . ARG A 1 184 ? -8.665 4.443 10.668 1.00 86.44 184 ARG A O 1
ATOM 1463 N N . LEU A 1 185 ? -10.733 4.044 11.462 1.00 85.94 185 LEU A N 1
ATOM 1464 C CA . LEU A 1 185 ? -11.096 3.020 10.472 1.00 85.94 185 LEU A CA 1
ATOM 1465 C C . LEU A 1 185 ? -12.081 3.525 9.409 1.00 85.94 185 LEU A C 1
ATOM 1467 O O . LEU A 1 185 ? -12.379 2.788 8.475 1.00 85.94 185 LEU A O 1
ATOM 1471 N N . VAL A 1 186 ? -12.590 4.749 9.554 1.00 91.06 186 VAL A N 1
ATOM 1472 C CA . VAL A 1 186 ? -13.463 5.416 8.579 1.00 91.06 186 VAL A CA 1
ATOM 1473 C C . VAL A 1 186 ? -12.637 6.416 7.770 1.00 91.06 186 VAL A C 1
ATOM 1475 O O . VAL A 1 186 ? -11.741 7.053 8.325 1.00 91.06 186 VAL A O 1
ATOM 1478 N N . ASP A 1 187 ? -12.955 6.560 6.482 1.00 84.38 187 ASP A N 1
ATOM 1479 C CA . ASP A 1 187 ? -12.245 7.455 5.554 1.00 84.38 187 ASP A CA 1
ATOM 1480 C C . ASP A 1 187 ? -12.286 8.926 6.003 1.00 84.38 187 ASP A C 1
ATOM 1482 O O . ASP A 1 187 ? -11.299 9.649 5.878 1.00 84.38 187 ASP A O 1
ATOM 1486 N N . GLU A 1 188 ? -13.408 9.351 6.589 1.00 89.19 188 GLU A N 1
ATOM 1487 C CA . GLU A 1 188 ? -13.589 10.670 7.197 1.00 89.19 188 GLU A CA 1
ATOM 1488 C C . GLU A 1 188 ? -13.601 10.549 8.733 1.00 89.19 188 GLU A C 1
ATOM 1490 O O . GLU A 1 188 ? -14.639 10.235 9.331 1.00 89.19 188 GLU A O 1
ATOM 1495 N N . PRO A 1 189 ? -12.452 10.757 9.406 1.00 87.44 189 PRO A N 1
ATOM 1496 C CA . PRO A 1 189 ? -12.369 10.612 10.850 1.00 87.44 189 PRO A CA 1
ATOM 1497 C C . PRO A 1 189 ? -13.122 11.741 11.563 1.00 87.44 189 PRO A C 1
ATOM 1499 O O . PRO A 1 189 ? -12.864 12.924 11.337 1.00 87.44 189 PRO A O 1
ATOM 1502 N N . LYS A 1 190 ? -14.016 11.376 12.487 1.00 88.69 190 LYS A N 1
ATOM 1503 C CA . LYS A 1 190 ? -14.753 12.345 13.314 1.00 88.69 190 LYS A CA 1
ATOM 1504 C C . LYS A 1 190 ? -13.824 13.067 14.287 1.00 88.69 190 LYS A C 1
ATOM 1506 O O . LYS A 1 190 ? -12.866 12.484 14.812 1.00 88.69 190 LYS A O 1
ATOM 1511 N N . THR A 1 191 ? -14.137 14.327 14.584 1.00 91.62 191 THR A N 1
ATOM 1512 C CA . THR A 1 191 ? -13.371 15.098 15.565 1.00 91.62 191 THR A CA 1
ATOM 1513 C C . THR A 1 191 ? -13.688 14.647 16.996 1.00 91.62 191 THR A C 1
ATOM 1515 O O . THR A 1 191 ? -14.694 13.988 17.277 1.00 91.62 191 THR A O 1
ATOM 1518 N N . LEU A 1 192 ? -12.814 15.006 17.942 1.00 89.25 192 LEU A N 1
ATOM 1519 C CA . LEU A 1 192 ? -13.061 14.782 19.372 1.00 89.25 192 LEU A CA 1
ATOM 1520 C C . LEU A 1 192 ? -14.311 15.518 19.869 1.00 89.25 192 LEU A C 1
ATOM 1522 O O . LEU A 1 192 ? -14.947 15.058 20.815 1.00 89.25 192 LEU A O 1
ATOM 1526 N N . GLU A 1 193 ? -14.641 16.651 19.252 1.00 88.94 193 GLU A N 1
ATOM 1527 C CA . GLU A 1 193 ? -15.798 17.473 19.605 1.00 88.94 193 GLU A CA 1
ATOM 1528 C C . GLU A 1 193 ? -17.094 16.768 19.219 1.00 88.94 193 GLU A C 1
ATOM 1530 O O . GLU A 1 193 ? -17.955 16.575 20.078 1.00 88.94 193 GLU A O 1
ATOM 1535 N N . ASP A 1 194 ? -17.175 16.245 17.998 1.00 90.19 194 ASP A N 1
ATOM 1536 C CA . ASP A 1 194 ? -18.355 15.515 17.524 1.00 90.19 194 ASP A CA 1
ATOM 1537 C C . ASP A 1 194 ? -18.661 14.300 18.408 1.00 90.19 194 ASP A C 1
ATOM 1539 O O . ASP A 1 194 ? -19.800 14.066 18.813 1.00 90.19 194 ASP A O 1
ATOM 1543 N N . LEU A 1 195 ? -17.627 13.539 18.776 1.00 89.88 195 LEU A N 1
ATOM 1544 C CA . LEU A 1 195 ? -17.787 12.370 19.641 1.00 89.88 195 LEU A CA 1
ATOM 1545 C C . LEU A 1 195 ? -18.119 12.764 21.087 1.00 89.88 195 LEU A C 1
ATOM 1547 O O . LEU A 1 195 ? -18.856 12.042 21.762 1.00 89.88 195 LEU A O 1
ATOM 1551 N N . SER A 1 196 ? -17.599 13.899 21.568 1.00 89.62 196 SER A N 1
ATOM 1552 C CA . SER A 1 196 ? -17.899 14.403 22.914 1.00 89.62 196 SER A CA 1
ATOM 1553 C C . SER A 1 196 ? -19.380 14.738 23.077 1.00 89.62 196 SER A C 1
ATOM 1555 O O . SER A 1 196 ? -19.958 14.428 24.118 1.00 89.62 196 SER A O 1
ATOM 1557 N N . LEU A 1 197 ? -20.000 15.279 22.021 1.00 91.06 197 LEU A N 1
ATOM 1558 C CA . LEU A 1 197 ? -21.426 15.593 21.969 1.00 91.06 197 LEU A CA 1
ATOM 1559 C C . LEU A 1 197 ? -22.283 14.322 21.933 1.00 91.06 197 LEU A C 1
ATOM 1561 O O . LEU A 1 197 ? -23.243 14.217 22.689 1.00 91.06 197 LEU A O 1
ATOM 1565 N N . VAL A 1 198 ? -21.910 13.328 21.117 1.00 90.12 198 VAL A N 1
ATOM 1566 C CA . VAL A 1 198 ? -22.665 12.065 20.980 1.00 90.12 198 VAL A CA 1
ATOM 1567 C C . VAL A 1 198 ? -22.696 11.263 22.284 1.00 90.12 198 VAL A C 1
ATOM 1569 O O . VAL A 1 198 ? -23.747 10.769 22.682 1.00 90.12 198 VAL A O 1
ATOM 1572 N N . TYR A 1 199 ? -21.553 11.131 22.963 1.00 89.94 199 TYR A N 1
ATOM 1573 C CA . TYR A 1 199 ? -21.455 10.335 24.194 1.00 89.94 199 TYR A CA 1
ATOM 1574 C C . TYR A 1 199 ? -21.626 11.160 25.478 1.00 89.94 199 TYR A C 1
ATOM 1576 O O . TYR A 1 199 ? -21.558 10.587 26.567 1.00 89.94 199 TYR A O 1
ATOM 1584 N N . ASN A 1 200 ? -21.830 12.477 25.357 1.00 91.62 200 ASN A N 1
ATOM 1585 C CA . ASN A 1 200 ? -21.952 13.446 26.448 1.00 91.62 200 ASN A CA 1
ATOM 1586 C C . ASN A 1 200 ? -20.797 13.379 27.469 1.00 91.62 200 ASN A C 1
ATOM 1588 O O . ASN A 1 200 ? -21.010 13.312 28.682 1.00 91.62 200 ASN A O 1
ATOM 1592 N N . VAL A 1 201 ? -19.551 13.326 26.983 1.00 92.25 201 VAL A N 1
ATOM 1593 C CA . VAL A 1 201 ? -18.352 13.214 27.836 1.00 92.25 201 VAL A CA 1
ATOM 1594 C C . VAL A 1 201 ? -17.261 14.161 27.369 1.00 92.25 201 VAL A C 1
ATOM 1596 O O . VAL A 1 201 ? -17.157 14.448 26.185 1.00 92.25 201 VAL A O 1
ATOM 1599 N N . SER A 1 202 ? -16.408 14.620 28.288 1.00 93.75 202 SER A N 1
ATOM 1600 C CA . SER A 1 202 ? -15.308 15.528 27.961 1.00 93.75 202 SER A CA 1
ATOM 1601 C C . SER A 1 202 ? -14.382 14.980 26.864 1.00 93.75 202 SER A C 1
ATOM 1603 O O . SER A 1 202 ? -14.125 13.777 26.766 1.00 93.75 202 SER A O 1
ATOM 1605 N N . ARG A 1 203 ? -13.816 15.897 26.069 1.00 93.12 203 ARG A N 1
ATOM 1606 C CA . ARG A 1 203 ? -12.848 15.585 25.000 1.00 93.12 203 ARG A CA 1
ATOM 1607 C C . ARG A 1 203 ? -11.675 14.739 25.505 1.00 93.12 203 ARG A C 1
ATOM 1609 O O . ARG A 1 203 ? -11.293 13.758 24.872 1.00 93.12 203 ARG A O 1
ATOM 1616 N N . GLU A 1 204 ? -11.151 15.078 26.682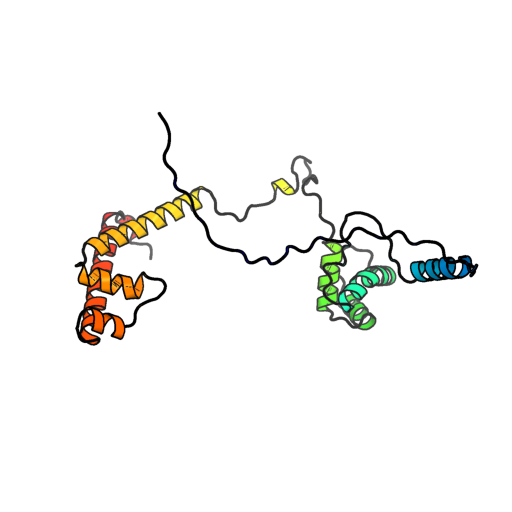 1.00 93.00 204 GLU A N 1
ATOM 1617 C CA . GLU A 1 204 ? -10.041 14.348 27.301 1.00 93.00 204 GLU A CA 1
ATOM 1618 C C . GLU A 1 204 ? -10.435 12.915 27.670 1.00 93.00 204 GLU A C 1
ATOM 1620 O O . GLU A 1 204 ? -9.665 11.976 27.479 1.00 93.00 204 GLU A O 1
ATOM 1625 N N . ARG A 1 205 ? -11.674 12.697 28.121 1.00 93.38 205 ARG A N 1
ATOM 1626 C CA . ARG A 1 205 ? -12.146 11.346 28.413 1.00 93.38 205 ARG A CA 1
ATOM 1627 C C . ARG A 1 205 ? -12.262 10.493 27.149 1.00 93.38 205 ARG A C 1
ATOM 1629 O O . ARG A 1 205 ? -11.950 9.307 27.210 1.00 93.38 205 ARG A O 1
ATOM 1636 N N . ILE A 1 206 ? -12.649 11.069 26.010 1.00 93.31 206 ILE A N 1
ATOM 1637 C CA . ILE A 1 206 ? -12.642 10.350 24.724 1.00 93.31 206 ILE A CA 1
ATOM 1638 C C . ILE A 1 206 ? -11.218 9.983 24.305 1.00 93.31 206 ILE A C 1
ATOM 1640 O O . ILE A 1 206 ? -10.989 8.849 23.890 1.00 93.31 206 ILE A O 1
ATOM 1644 N N . ARG A 1 207 ? -10.245 10.884 24.490 1.00 91.81 207 ARG A N 1
ATOM 1645 C CA . ARG A 1 207 ? -8.823 10.583 24.259 1.00 91.81 207 ARG A CA 1
ATOM 1646 C C . ARG A 1 207 ? -8.338 9.418 25.128 1.00 91.81 207 ARG A C 1
ATOM 1648 O O . ARG A 1 207 ? -7.677 8.516 24.625 1.00 91.81 207 ARG A O 1
ATOM 1655 N N . GLN A 1 208 ? -8.696 9.397 26.411 1.00 94.25 208 GLN A N 1
ATOM 1656 C CA . GLN A 1 208 ? -8.344 8.289 27.309 1.00 94.25 208 GLN A CA 1
ATOM 1657 C C . GLN A 1 208 ? -8.951 6.958 26.855 1.00 94.25 208 GLN A C 1
ATOM 1659 O O . GLN A 1 208 ? -8.285 5.926 26.924 1.00 94.25 208 GLN A O 1
ATOM 1664 N N . ILE A 1 209 ? -10.209 6.972 26.403 1.00 93.44 209 ILE A N 1
ATOM 1665 C CA . ILE A 1 209 ? -10.876 5.777 25.879 1.00 93.44 209 ILE A CA 1
ATOM 1666 C C . ILE A 1 209 ? -10.184 5.301 24.594 1.00 93.44 209 ILE A C 1
ATOM 1668 O O . ILE A 1 209 ? -9.920 4.110 24.479 1.00 93.44 209 ILE A O 1
ATOM 1672 N N . GLU A 1 210 ? -9.820 6.207 23.678 1.00 91.25 210 GLU A N 1
ATOM 1673 C CA . GLU A 1 210 ? -9.074 5.868 22.454 1.00 91.25 210 GLU A CA 1
ATOM 1674 C C . GLU A 1 210 ? -7.739 5.189 22.780 1.00 91.25 210 GLU A C 1
ATOM 1676 O O . GLU A 1 210 ? -7.453 4.119 22.249 1.00 91.25 210 GLU A O 1
ATOM 1681 N N . VAL A 1 211 ? -6.932 5.783 23.665 1.00 93.81 211 VAL A N 1
ATOM 1682 C CA . VAL A 1 211 ? -5.610 5.240 24.019 1.00 93.81 211 VAL A CA 1
ATOM 1683 C C . VAL A 1 211 ? -5.743 3.846 24.634 1.00 93.81 211 VAL A C 1
ATOM 1685 O O . VAL A 1 211 ? -5.070 2.918 24.195 1.00 93.81 211 VAL A O 1
ATOM 1688 N N . ARG A 1 212 ? -6.677 3.661 25.576 1.00 93.56 212 ARG A N 1
ATOM 1689 C CA . ARG A 1 212 ? -6.930 2.348 26.196 1.00 93.56 212 ARG A CA 1
ATOM 1690 C C . ARG A 1 212 ? -7.446 1.317 25.193 1.00 93.56 212 ARG A C 1
ATOM 1692 O O . ARG A 1 212 ? -7.063 0.152 25.259 1.00 93.56 212 ARG A O 1
ATOM 1699 N N . ALA A 1 213 ? -8.320 1.725 24.274 1.00 93.56 213 ALA A N 1
ATOM 1700 C CA . ALA A 1 213 ? -8.828 0.865 23.211 1.00 93.56 213 ALA A CA 1
ATOM 1701 C C . ALA A 1 213 ? -7.693 0.413 22.275 1.00 93.56 213 ALA A C 1
ATOM 1703 O O . ALA A 1 213 ? -7.585 -0.774 21.976 1.00 93.56 213 ALA A O 1
ATOM 1704 N N . LEU A 1 214 ? -6.805 1.331 21.878 1.00 92.38 214 LEU A N 1
ATOM 1705 C CA . LEU A 1 214 ? -5.626 1.026 21.060 1.00 92.38 214 LEU A CA 1
ATOM 1706 C C . LEU A 1 214 ? -4.664 0.064 21.762 1.00 92.38 214 LEU A C 1
ATOM 1708 O O . LEU A 1 214 ? -4.202 -0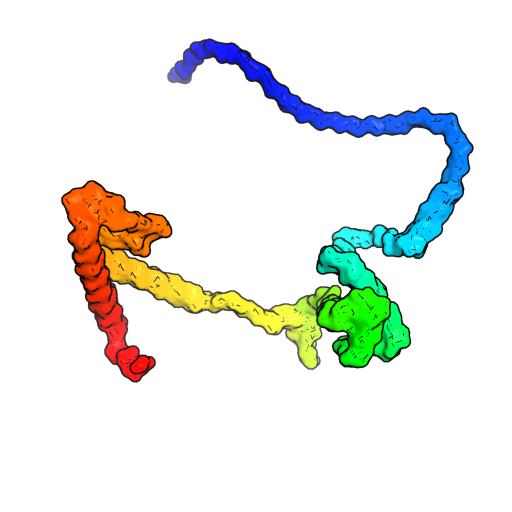.894 21.145 1.00 92.38 214 LEU A O 1
ATOM 1712 N N . GLU A 1 215 ? -4.388 0.274 23.049 1.00 93.38 215 GLU A N 1
ATOM 1713 C CA . GLU A 1 215 ? -3.554 -0.633 23.845 1.00 93.38 215 GLU A CA 1
ATOM 1714 C C . GLU A 1 215 ? -4.137 -2.053 23.883 1.00 93.38 215 GLU A C 1
ATOM 1716 O O . GLU A 1 215 ? -3.414 -3.024 23.649 1.00 93.38 215 GLU A O 1
ATOM 1721 N N . LYS A 1 216 ? -5.454 -2.185 24.091 1.00 92.06 216 LYS A N 1
ATOM 1722 C CA . LYS A 1 216 ? -6.151 -3.482 24.066 1.00 92.06 216 LYS A CA 1
ATOM 1723 C C . LYS A 1 216 ? -6.060 -4.168 22.701 1.00 92.06 216 LYS A C 1
ATOM 1725 O O . LYS A 1 216 ? -5.761 -5.362 22.652 1.00 92.06 216 LYS A O 1
ATOM 1730 N N . VAL A 1 217 ? -6.285 -3.433 21.607 1.00 92.00 217 VAL A N 1
ATOM 1731 C CA . VAL A 1 217 ? -6.163 -3.974 20.240 1.00 92.00 217 VAL A CA 1
ATOM 1732 C C . VAL A 1 217 ? -4.734 -4.446 19.978 1.00 92.00 217 VAL A C 1
ATOM 1734 O O . VAL A 1 217 ? -4.541 -5.571 19.523 1.00 92.00 217 VAL A O 1
ATOM 1737 N N . ASN A 1 218 ? -3.729 -3.635 20.318 1.00 90.25 218 ASN A N 1
ATOM 1738 C CA . ASN A 1 218 ? -2.321 -3.989 20.129 1.00 90.25 218 ASN A CA 1
ATOM 1739 C C . ASN A 1 218 ? -1.952 -5.269 20.884 1.00 90.25 218 ASN A C 1
ATOM 1741 O O . ASN A 1 218 ? -1.331 -6.165 20.312 1.00 90.25 218 ASN A O 1
ATOM 1745 N N . LEU A 1 219 ? -2.374 -5.392 22.144 1.00 90.31 219 LEU A N 1
ATOM 1746 C CA . LEU A 1 219 ? -2.146 -6.597 22.939 1.00 90.31 219 LEU A CA 1
ATOM 1747 C C . LEU A 1 219 ? -2.825 -7.829 22.324 1.00 90.31 219 LEU A C 1
ATOM 1749 O O . LEU A 1 219 ? -2.194 -8.880 22.221 1.00 90.31 219 LEU A O 1
ATOM 1753 N N . ALA A 1 220 ? -4.075 -7.706 21.872 1.00 89.50 220 ALA A N 1
ATOM 1754 C CA . ALA A 1 220 ? -4.803 -8.806 21.239 1.00 89.50 220 ALA A CA 1
ATOM 1755 C C . ALA A 1 220 ? -4.145 -9.260 19.922 1.00 89.50 220 ALA A C 1
ATOM 1757 O O . ALA A 1 220 ? -3.998 -10.461 19.683 1.00 89.50 220 ALA A O 1
ATOM 1758 N N . VAL A 1 221 ? -3.686 -8.312 19.099 1.00 88.88 221 VAL A N 1
ATOM 1759 C CA . VAL A 1 221 ? -2.959 -8.600 17.855 1.00 88.88 221 VAL A CA 1
ATOM 1760 C C . VAL A 1 221 ? -1.620 -9.282 18.149 1.00 88.88 221 VAL A C 1
ATOM 1762 O O . VAL A 1 221 ? -1.295 -10.277 17.504 1.00 88.88 221 VAL A O 1
ATOM 1765 N N . LEU A 1 222 ? -0.854 -8.806 19.137 1.00 87.38 222 LEU A N 1
ATOM 1766 C CA . LEU A 1 222 ? 0.430 -9.410 19.514 1.00 87.38 222 LEU A CA 1
ATOM 1767 C C . LEU A 1 222 ? 0.273 -10.833 20.058 1.00 87.38 222 LEU A C 1
ATOM 1769 O O . LEU A 1 222 ? 1.061 -11.705 19.698 1.00 87.38 222 LEU A O 1
ATOM 1773 N N . GLN A 1 223 ? -0.752 -11.088 20.874 1.00 86.50 223 GLN A N 1
ATOM 1774 C CA . GLN A 1 223 ? -1.064 -12.436 21.361 1.00 86.50 223 GLN A CA 1
ATOM 1775 C C . GLN A 1 223 ? -1.323 -13.393 20.193 1.00 86.50 223 GLN A C 1
ATOM 1777 O O . GLN A 1 223 ? -0.674 -14.431 20.085 1.00 86.50 223 GLN A O 1
ATOM 1782 N N . LYS A 1 224 ? -2.181 -12.995 19.249 1.00 82.50 224 LYS A N 1
ATOM 1783 C CA . LYS A 1 224 ? -2.516 -13.812 18.074 1.00 82.50 224 LYS A CA 1
ATOM 1784 C C . LYS A 1 224 ? -1.347 -13.998 17.111 1.00 82.50 224 LYS A C 1
ATOM 1786 O O . LYS A 1 224 ? -1.185 -15.074 16.536 1.00 82.50 224 LYS A O 1
ATOM 1791 N N . ALA A 1 225 ? -0.512 -12.973 16.945 1.00 82.00 225 ALA A N 1
ATOM 1792 C CA . ALA A 1 225 ? 0.717 -13.084 16.168 1.00 82.00 225 ALA A CA 1
ATOM 1793 C C . ALA A 1 225 ? 1.690 -14.077 16.828 1.00 82.00 225 ALA A C 1
ATOM 1795 O O . ALA A 1 225 ? 2.301 -14.899 16.144 1.00 82.00 225 ALA A O 1
ATOM 1796 N N . GLY A 1 226 ? 1.802 -14.026 18.158 1.00 77.62 226 GLY A N 1
ATOM 1797 C CA . GLY A 1 226 ? 2.666 -14.892 18.955 1.00 77.62 226 GLY A CA 1
ATOM 1798 C C . GLY A 1 226 ? 2.229 -16.358 18.988 1.00 77.62 226 GLY A C 1
ATOM 1799 O O . GLY A 1 226 ? 3.095 -17.229 18.969 1.00 77.62 226 GLY A O 1
ATOM 1800 N N . GLU A 1 227 ? 0.922 -16.629 18.991 1.00 70.00 227 GLU A N 1
ATOM 1801 C CA . GLU A 1 227 ? 0.334 -17.980 18.986 1.00 70.00 227 GLU A CA 1
ATOM 1802 C C . GLU A 1 227 ? 0.585 -18.750 17.679 1.00 70.00 227 GLU A C 1
ATOM 1804 O O . GLU A 1 227 ? 0.618 -19.980 17.682 1.00 70.00 227 GLU A O 1
ATOM 1809 N N . ARG A 1 228 ? 0.768 -18.048 16.552 1.00 63.47 228 ARG A N 1
ATOM 1810 C CA . ARG A 1 228 ? 0.863 -18.673 15.221 1.00 63.47 228 ARG A CA 1
ATOM 1811 C C . ARG A 1 228 ? 2.280 -18.737 14.649 1.00 63.47 228 ARG A C 1
ATOM 1813 O O . ARG A 1 228 ? 2.522 -19.528 13.739 1.00 63.47 228 ARG A O 1
ATOM 1820 N N . LEU A 1 229 ? 3.215 -17.936 15.161 1.00 57.06 229 LEU A N 1
ATOM 1821 C CA . LEU A 1 229 ? 4.619 -17.991 14.752 1.00 57.06 229 LEU A CA 1
ATOM 1822 C C . LEU A 1 229 ? 5.366 -19.048 15.586 1.00 57.06 229 LEU A C 1
ATOM 1824 O O . LEU A 1 229 ? 5.572 -18.825 16.784 1.00 57.06 229 LEU A O 1
ATOM 1828 N N . PRO A 1 230 ? 5.816 -20.178 14.999 1.00 49.78 230 PRO A N 1
ATOM 1829 C CA . PRO A 1 230 ? 6.717 -21.081 15.704 1.00 49.78 230 PRO A CA 1
ATOM 1830 C C . PRO A 1 230 ? 7.996 -20.319 16.076 1.00 49.78 230 PRO A C 1
ATOM 1832 O O . PRO A 1 230 ? 8.495 -19.509 15.296 1.00 49.78 230 PRO A O 1
ATOM 1835 N N . ALA A 1 231 ? 8.541 -20.587 17.267 1.00 55.81 231 ALA A N 1
ATOM 1836 C CA . ALA A 1 231 ? 9.626 -19.832 17.912 1.00 55.81 231 ALA A CA 1
ATOM 1837 C C . ALA A 1 231 ? 10.894 -19.585 17.055 1.00 55.81 231 ALA A C 1
ATOM 1839 O O . ALA A 1 231 ? 11.721 -18.750 17.414 1.00 55.81 231 ALA A O 1
ATOM 1840 N N . LYS A 1 232 ? 11.040 -20.263 15.910 1.00 51.19 232 LYS A N 1
ATOM 1841 C CA . LYS A 1 232 ? 12.202 -20.211 15.015 1.00 51.19 232 LYS A CA 1
ATOM 1842 C C . LYS A 1 232 ? 12.329 -18.931 14.172 1.00 51.19 232 LYS A C 1
ATOM 1844 O O . LYS A 1 232 ? 13.408 -18.684 13.654 1.00 51.19 232 LYS A O 1
ATOM 1849 N N . SER A 1 233 ? 11.289 -18.099 14.056 1.00 50.38 233 SER A N 1
ATOM 1850 C CA . SER A 1 233 ? 11.359 -16.824 13.312 1.00 50.38 233 SER A CA 1
ATOM 1851 C C . SER A 1 233 ? 11.690 -15.601 14.183 1.00 50.38 233 SER A C 1
ATOM 1853 O O . SER A 1 233 ? 11.646 -14.477 13.695 1.00 50.38 233 SER A O 1
ATOM 1855 N N . ARG A 1 234 ? 11.976 -15.793 15.481 1.00 50.84 234 ARG A N 1
ATOM 1856 C CA . ARG A 1 234 ? 12.201 -14.699 16.448 1.00 50.84 234 ARG A CA 1
ATOM 1857 C C . ARG A 1 234 ? 13.652 -14.198 16.516 1.00 50.84 234 ARG A C 1
ATOM 1859 O O . ARG A 1 234 ? 13.896 -13.204 17.182 1.00 50.84 234 ARG A O 1
ATOM 1866 N N . ALA A 1 235 ? 14.595 -14.869 15.851 1.00 42.94 235 ALA A N 1
ATOM 1867 C CA . ALA A 1 235 ? 16.037 -14.616 15.972 1.00 42.94 235 ALA A CA 1
ATOM 1868 C C . ALA A 1 235 ? 16.676 -13.952 14.732 1.00 42.94 235 ALA A C 1
ATOM 1870 O O . ALA A 1 235 ? 17.869 -14.113 14.505 1.00 42.94 235 ALA A O 1
ATOM 1871 N N . GLY A 1 236 ? 15.889 -13.262 13.900 1.00 48.72 236 GLY A N 1
ATOM 1872 C CA . GLY A 1 236 ? 16.353 -12.714 12.617 1.00 48.72 236 GLY A CA 1
ATOM 1873 C C . GLY A 1 236 ? 15.933 -11.272 12.339 1.00 48.72 236 GLY A C 1
ATOM 1874 O O . GLY A 1 236 ? 15.718 -10.936 11.177 1.00 48.72 236 GLY A O 1
ATOM 1875 N N . VAL A 1 237 ? 15.768 -10.452 13.381 1.00 36.56 237 VAL A N 1
ATOM 1876 C CA . VAL A 1 237 ? 15.650 -8.988 13.272 1.00 36.56 237 VAL A CA 1
ATOM 1877 C C . VAL A 1 237 ? 16.730 -8.358 14.131 1.00 36.56 237 VAL A C 1
ATOM 1879 O O . VAL A 1 237 ? 16.887 -8.842 15.275 1.00 36.56 237 VAL A O 1
#

Secondary structure (DSSP, 8-state):
---------------PPPPPPPPPP---------HHHHHHHHHHHHHHTT-----SS--GGGG--SHHHHHHHHHHHHHHHHTT--SSSPPPHHHHHHHHHHHT--HHHHHHHHHHHHS-S---TT-EESTTS-EEGGGG----SPPHHHHHHHHHHHHHHHHHHHHHHHTS-HHHHHHHHHHHTSSSPPPHHHHHHHHT--HHHHHHHHHHHHHHHHHHHHHHHHHHS-GGGSS--

Sequence (237 aa):
MRCLTSPGGTSQRMLSV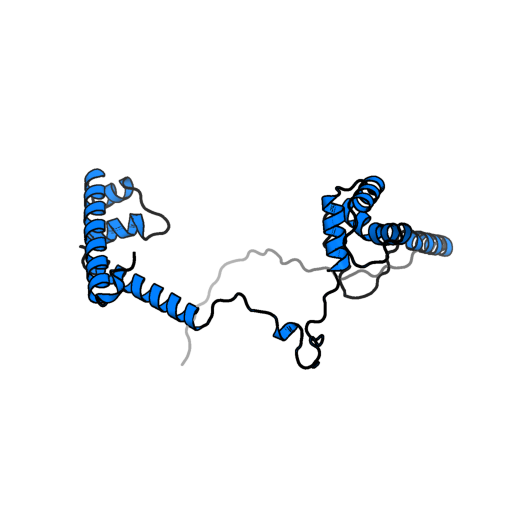RHEPSPISPGQSSRPVRQSAFCLAWRALAHHTGAQFFGPTAPRWIWAATAAQKRLFFNLRRIKNSLKAYDDTDLTPEQVQKVSTELGVSGKEVISMNRRMMLGGDASLNVMVGESGEDQWQDLLADDQPLPDELIASAQKRKFRRDMLFEALDRLSERERDILVHRRLVDEPKTLEDLSLVYNVSRERIRQIEVRALEKVNLAVLQKAGERLPAKSRAGV

Radius of gyration: 37.32 Å; chains: 1; bounding box: 90×54×95 Å